Protein AF-A0A2N1MNX4-F1 (afdb_monomer)

Sequence (319 aa):
MADQMKFKISIQKLLHIADKSTSSYEFKLILRGSRDGFESDIFHEICDNQLCTVTIIKVKGNNQILGGYNPIKWKSGRGYGATKDSFIFSFKDGDD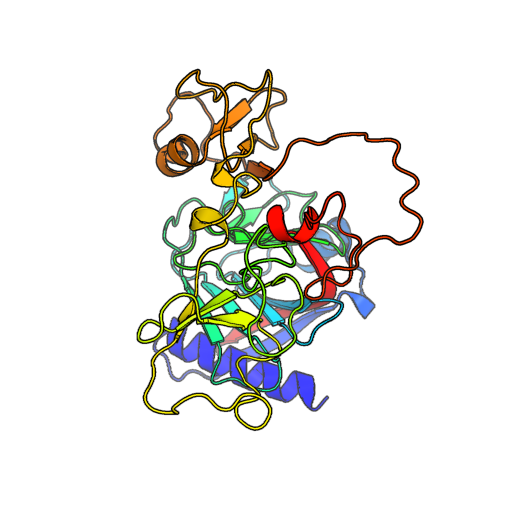INDHILSRVMNENCAIFNDRTYGPSFGGADLVLRGNSGHCIKDSYEKQIRCPSSESVLHYGATCDCCNYTIRGMRWECTTCEDYDLCHVCKPQSYIHHHPNDHVFELMSHSESSDCAPQFAEHDGIMCKCCNKTIHGMRWKCTFCNNYDLCQDCKSKSSNIHDHPNNHAFQPIAYPEFEFDISEPNPTICDYCESSCLLAICQKCANGEFCVEECEIFQVIKR

Structure (mmCIF, N/CA/C/O backbone):
data_AF-A0A2N1MNX4-F1
#
_entry.id   AF-A0A2N1MNX4-F1
#
loop_
_atom_site.group_PDB
_atom_site.id
_atom_site.type_symbol
_atom_site.label_atom_id
_atom_site.label_alt_id
_atom_site.label_comp_id
_atom_site.label_asym_id
_atom_site.label_entity_id
_atom_site.label_seq_id
_atom_site.pdbx_PDB_ins_code
_atom_site.Cartn_x
_atom_site.Cartn_y
_atom_site.Cartn_z
_atom_site.occupancy
_atom_site.B_iso_or_equiv
_atom_site.auth_seq_id
_atom_site.auth_comp_id
_atom_site.auth_asym_id
_atom_site.auth_atom_id
_atom_site.pdbx_PDB_model_num
ATOM 1 N N . MET A 1 1 ? -3.806 -21.977 13.002 1.00 35.94 1 MET A N 1
ATOM 2 C CA . MET A 1 1 ? -3.496 -21.711 14.432 1.00 35.94 1 MET A CA 1
ATOM 3 C C . MET A 1 1 ? -2.017 -21.400 14.657 1.00 35.94 1 MET A C 1
ATOM 5 O O . MET A 1 1 ? -1.751 -20.410 15.323 1.00 35.94 1 MET A O 1
ATOM 9 N N . ALA A 1 2 ? -1.071 -22.170 14.098 1.00 37.03 2 ALA A N 1
ATOM 10 C CA . ALA A 1 2 ? 0.366 -21.873 14.210 1.00 37.03 2 ALA A CA 1
ATOM 11 C C . ALA A 1 2 ? 0.761 -20.526 13.564 1.00 37.03 2 ALA A C 1
ATOM 13 O O . ALA A 1 2 ? 1.450 -19.732 14.200 1.00 37.03 2 ALA A O 1
ATOM 14 N N . ASP A 1 3 ? 0.227 -20.215 12.378 1.00 54.00 3 ASP A N 1
ATOM 15 C CA . ASP A 1 3 ? 0.548 -18.966 11.661 1.00 54.00 3 ASP A CA 1
ATOM 16 C C . ASP A 1 3 ? 0.044 -17.725 12.412 1.00 54.00 3 ASP A C 1
ATOM 18 O O . ASP A 1 3 ? 0.795 -16.789 12.663 1.00 54.00 3 ASP A O 1
ATOM 22 N N . GLN A 1 4 ? -1.194 -17.759 12.921 1.00 53.53 4 GLN A N 1
ATOM 23 C CA . GLN A 1 4 ? -1.744 -16.669 13.741 1.00 53.53 4 GLN A CA 1
ATOM 24 C C . GLN A 1 4 ? -0.962 -16.427 15.043 1.00 53.53 4 GLN A C 1
ATOM 26 O O . GLN A 1 4 ? -0.910 -15.298 15.531 1.00 53.53 4 GLN A O 1
ATOM 31 N N . MET A 1 5 ? -0.371 -17.472 15.629 1.00 54.03 5 MET A N 1
ATOM 32 C CA . MET A 1 5 ? 0.429 -17.350 16.849 1.00 54.03 5 MET A CA 1
ATOM 33 C C . MET A 1 5 ? 1.784 -16.689 16.564 1.00 54.03 5 MET A C 1
ATOM 35 O O . MET A 1 5 ? 2.201 -15.822 17.332 1.00 54.03 5 MET A O 1
ATOM 39 N N . LYS A 1 6 ? 2.424 -17.022 15.432 1.00 61.03 6 LYS A N 1
ATOM 40 C CA . LYS A 1 6 ? 3.635 -16.339 14.950 1.00 61.03 6 LYS A CA 1
ATOM 41 C C . LYS A 1 6 ? 3.367 -14.857 14.669 1.00 61.03 6 LYS A C 1
ATOM 43 O O . LYS A 1 6 ? 4.114 -14.014 15.158 1.00 61.03 6 LYS A O 1
ATOM 48 N N . PHE A 1 7 ? 2.257 -14.523 14.002 1.00 65.00 7 PHE A N 1
ATOM 49 C CA . PHE A 1 7 ? 1.903 -13.125 13.718 1.00 65.00 7 PHE A CA 1
ATOM 50 C C . PHE A 1 7 ? 1.703 -12.286 14.970 1.00 65.00 7 PHE A C 1
ATOM 52 O O . PHE A 1 7 ? 2.234 -11.182 15.054 1.00 65.00 7 PHE A O 1
ATOM 59 N N . LYS A 1 8 ? 1.002 -12.811 15.979 1.00 66.31 8 LYS A N 1
ATOM 60 C CA . LYS A 1 8 ? 0.829 -12.094 17.250 1.00 66.31 8 LYS A CA 1
ATOM 61 C C . LYS A 1 8 ? 2.170 -11.785 17.919 1.00 66.31 8 LYS A C 1
ATOM 63 O O . LYS A 1 8 ? 2.336 -10.684 18.430 1.00 66.31 8 LYS A O 1
ATOM 68 N N . ILE A 1 9 ? 3.139 -12.702 17.859 1.00 65.31 9 ILE A N 1
ATOM 69 C CA . ILE A 1 9 ? 4.497 -12.472 18.378 1.00 65.31 9 ILE A CA 1
ATOM 70 C C . ILE A 1 9 ? 5.211 -11.372 17.576 1.00 65.31 9 ILE A C 1
ATOM 72 O O . ILE A 1 9 ? 5.826 -10.488 18.174 1.00 65.31 9 ILE A O 1
ATOM 76 N N . SER A 1 10 ? 5.112 -11.385 16.245 1.00 67.75 10 SER A N 1
ATOM 77 C CA . SER A 1 10 ? 5.717 -10.367 15.372 1.00 67.75 10 SER A CA 1
ATOM 78 C C . SER A 1 10 ? 5.128 -8.977 15.607 1.00 67.75 10 SER A C 1
ATOM 80 O O . SER A 1 10 ? 5.869 -8.019 15.818 1.00 67.75 10 SER A O 1
ATOM 82 N N . ILE A 1 11 ? 3.799 -8.863 15.659 1.00 68.56 11 ILE A N 1
ATOM 83 C CA . ILE A 1 11 ? 3.114 -7.598 15.948 1.00 68.56 11 ILE A CA 1
ATOM 84 C C . ILE A 1 11 ? 3.432 -7.122 17.362 1.00 68.56 11 ILE A C 1
ATOM 86 O O . ILE A 1 11 ? 3.651 -5.934 17.574 1.00 68.56 11 ILE A O 1
ATOM 90 N N . GLN A 1 12 ? 3.523 -8.031 18.334 1.00 73.06 12 GLN A N 1
ATOM 91 C CA . GLN A 1 12 ? 3.920 -7.668 19.686 1.00 73.06 12 GLN A CA 1
ATOM 92 C C . GLN A 1 12 ? 5.334 -7.082 19.710 1.00 73.06 12 GLN A C 1
ATOM 94 O O . GLN A 1 12 ? 5.525 -6.039 20.330 1.00 73.06 12 GLN A O 1
ATOM 99 N N . LYS A 1 13 ? 6.298 -7.664 18.982 1.00 71.25 13 LYS A N 1
ATOM 100 C CA . LYS A 1 13 ? 7.635 -7.069 18.813 1.00 71.25 13 LYS A CA 1
ATOM 101 C C . LYS A 1 13 ? 7.570 -5.687 18.154 1.00 71.25 13 LYS A C 1
ATOM 103 O O . LYS A 1 13 ? 8.225 -4.772 18.644 1.00 71.25 13 LYS A O 1
ATOM 108 N N . LEU A 1 14 ? 6.761 -5.507 17.106 1.00 69.62 14 LEU A N 1
ATOM 109 C CA . LEU A 1 14 ? 6.584 -4.199 16.462 1.00 69.62 14 LEU A CA 1
ATOM 110 C C . LEU A 1 14 ? 5.987 -3.162 17.417 1.00 69.62 14 LEU A C 1
ATOM 112 O O . LEU A 1 14 ? 6.486 -2.045 17.466 1.00 69.62 14 LEU A O 1
ATOM 116 N N . LEU A 1 15 ? 4.991 -3.530 18.227 1.00 73.00 15 LEU A N 1
ATOM 117 C CA . LEU A 1 15 ? 4.423 -2.651 19.253 1.00 73.00 15 LEU A CA 1
ATOM 118 C C . LEU A 1 15 ? 5.445 -2.309 20.343 1.00 73.00 15 LEU A C 1
ATOM 120 O O . LEU A 1 15 ? 5.505 -1.165 20.768 1.00 73.00 15 LEU A O 1
ATOM 124 N N . HIS A 1 16 ? 6.308 -3.245 20.749 1.00 72.25 16 HIS A N 1
ATOM 125 C CA . HIS A 1 16 ? 7.400 -2.950 21.688 1.00 72.25 16 HIS A CA 1
ATOM 126 C C . HIS A 1 16 ? 8.408 -1.957 21.093 1.00 72.25 16 HIS A C 1
ATOM 128 O O . HIS A 1 16 ? 8.820 -1.008 21.763 1.00 72.25 16 HIS A O 1
ATOM 134 N N . ILE A 1 17 ? 8.786 -2.152 19.824 1.00 65.75 17 ILE A N 1
ATOM 135 C CA . ILE A 1 17 ? 9.664 -1.239 19.077 1.00 65.75 17 ILE A CA 1
ATOM 136 C C . ILE A 1 17 ? 8.984 0.127 18.881 1.00 65.75 17 ILE A C 1
ATOM 138 O O . ILE A 1 17 ? 9.644 1.168 18.918 1.00 65.75 17 ILE A O 1
ATOM 142 N N . ALA A 1 18 ? 7.667 0.148 18.671 1.00 65.50 18 ALA A N 1
ATOM 143 C CA . ALA A 1 18 ? 6.877 1.360 18.501 1.00 65.50 18 ALA A CA 1
ATOM 144 C C . ALA A 1 18 ? 6.744 2.161 19.797 1.00 65.50 18 ALA A C 1
ATOM 146 O O . ALA A 1 18 ? 7.123 3.331 19.813 1.00 65.50 18 ALA A O 1
ATOM 147 N N . ASP A 1 19 ? 6.296 1.514 20.870 1.00 66.50 19 ASP A N 1
ATOM 148 C CA . ASP A 1 19 ? 5.944 2.144 22.144 1.00 66.50 19 ASP A CA 1
ATOM 149 C C . ASP A 1 19 ? 7.139 2.293 23.098 1.00 66.50 19 ASP A C 1
ATOM 151 O O . ASP A 1 19 ? 6.997 2.870 24.177 1.00 66.50 19 ASP A O 1
ATOM 155 N N . LYS A 1 20 ? 8.316 1.750 22.743 1.00 60.91 20 LYS A N 1
ATOM 156 C CA . LYS A 1 20 ? 9.498 1.654 23.627 1.00 60.91 20 LYS A CA 1
ATOM 157 C C . LYS A 1 20 ? 9.143 1.065 25.005 1.00 60.91 20 LYS A C 1
ATOM 159 O O . LYS A 1 20 ? 9.691 1.471 26.028 1.00 60.91 20 LYS A O 1
ATOM 164 N N . SER A 1 21 ? 8.191 0.132 25.034 1.00 63.12 21 SER A N 1
ATOM 165 C CA . SER A 1 21 ? 7.606 -0.449 26.246 1.00 63.12 21 SER A CA 1
ATOM 166 C C . SER A 1 21 ? 7.786 -1.966 26.263 1.00 63.12 21 SER A C 1
ATOM 168 O O . SER A 1 21 ? 7.914 -2.585 25.213 1.00 63.12 21 SER A O 1
ATOM 170 N N . THR A 1 22 ? 7.786 -2.561 27.457 1.00 59.94 22 THR A N 1
ATOM 171 C CA . THR A 1 22 ? 7.820 -4.016 27.690 1.00 59.94 22 THR A CA 1
ATOM 172 C C . THR A 1 22 ? 6.446 -4.599 28.040 1.00 59.94 22 THR A C 1
ATOM 174 O O . THR A 1 22 ? 6.351 -5.742 28.491 1.00 59.94 22 THR A O 1
ATOM 177 N N . SER A 1 23 ? 5.371 -3.814 27.895 1.00 68.56 23 SER A N 1
ATOM 178 C CA . SER A 1 23 ? 4.015 -4.249 28.236 1.00 68.56 23 SER A CA 1
ATOM 179 C C . SER A 1 23 ? 3.546 -5.404 27.354 1.00 68.56 23 SER A C 1
ATOM 181 O O . SER A 1 23 ? 3.734 -5.411 26.139 1.00 68.56 23 SER A O 1
ATOM 183 N N . SER A 1 24 ? 2.870 -6.381 27.960 1.00 76.94 24 SER A N 1
ATOM 184 C CA . SER A 1 24 ? 2.209 -7.437 27.200 1.00 76.94 24 SER A CA 1
ATOM 185 C C . SER A 1 24 ? 0.916 -6.918 26.574 1.00 76.94 24 SER A C 1
ATOM 187 O O . SER A 1 24 ? 0.135 -6.235 27.237 1.00 76.94 24 SER A O 1
ATOM 189 N N . TYR A 1 25 ? 0.671 -7.279 25.319 1.00 82.00 25 TYR A N 1
ATOM 190 C CA . TYR A 1 25 ? -0.543 -6.901 24.602 1.00 82.00 25 TYR A CA 1
ATOM 191 C C . TYR A 1 25 ? -1.428 -8.124 24.382 1.00 82.00 25 TYR A C 1
ATOM 193 O O . TYR A 1 25 ? -0.950 -9.220 24.086 1.00 82.00 25 TYR A O 1
ATOM 201 N N . GLU A 1 26 ? -2.732 -7.926 24.513 1.00 87.25 26 GLU A N 1
ATOM 202 C CA . GLU A 1 26 ? -3.750 -8.882 24.112 1.00 87.25 26 GLU A CA 1
ATOM 203 C C . GLU A 1 26 ? -4.376 -8.451 22.786 1.00 87.25 26 GLU A C 1
ATOM 205 O O . GLU A 1 26 ? -4.759 -7.297 22.607 1.00 87.25 26 GLU A O 1
ATOM 210 N N . PHE A 1 27 ? -4.490 -9.402 21.860 1.00 88.56 27 PHE A N 1
ATOM 211 C CA . PHE A 1 27 ? -5.058 -9.184 20.533 1.00 88.56 27 PHE A CA 1
ATOM 212 C C . PHE A 1 27 ? -6.408 -9.880 20.422 1.00 88.56 27 PHE A C 1
ATOM 214 O O . PHE A 1 27 ? -6.472 -11.114 20.307 1.00 88.56 27 PHE A O 1
ATOM 221 N N . LYS A 1 28 ? -7.475 -9.081 20.407 1.00 93.25 28 LYS A N 1
ATOM 222 C CA . LYS A 1 28 ? -8.849 -9.536 20.203 1.00 93.25 28 LYS A CA 1
ATOM 223 C C . LYS A 1 28 ? -9.222 -9.372 18.732 1.00 93.25 28 LYS A C 1
ATOM 225 O O . LYS A 1 28 ? -9.325 -8.250 18.252 1.00 93.25 28 LYS A O 1
ATOM 230 N N . LEU A 1 29 ? -9.419 -10.482 18.021 1.00 94.12 29 LEU A N 1
ATOM 231 C CA . LEU A 1 29 ? -9.894 -10.459 16.633 1.00 94.12 29 LEU A CA 1
ATOM 232 C C . LEU A 1 29 ? -11.298 -9.846 16.594 1.00 94.12 29 LEU A C 1
ATOM 234 O O . LEU A 1 29 ? -12.193 -10.356 17.272 1.00 94.12 29 LEU A O 1
ATOM 238 N N . ILE A 1 30 ? -11.481 -8.786 15.810 1.00 97.25 30 ILE A N 1
ATOM 239 C CA . ILE A 1 30 ? -12.784 -8.136 15.623 1.00 97.25 30 ILE A CA 1
ATOM 240 C C . ILE A 1 30 ? -13.329 -8.357 14.213 1.00 97.25 30 ILE A C 1
ATOM 242 O O . ILE A 1 30 ? -14.506 -8.670 14.092 1.00 97.25 30 ILE A O 1
ATOM 246 N N . LEU A 1 31 ? -12.476 -8.329 13.185 1.00 97.06 31 LEU A N 1
ATOM 247 C CA . LEU A 1 31 ? -12.859 -8.564 11.791 1.00 97.06 31 LEU A CA 1
ATOM 248 C C . LEU A 1 31 ? -11.924 -9.588 11.147 1.00 97.06 31 LEU A C 1
ATOM 250 O O . LEU A 1 31 ? -10.711 -9.527 11.353 1.00 97.06 31 LEU A O 1
ATOM 254 N N . ARG A 1 32 ? -12.488 -10.500 10.354 1.00 96.88 32 ARG A N 1
ATOM 255 C CA . ARG A 1 32 ? -11.766 -11.377 9.427 1.00 96.88 32 ARG A CA 1
ATOM 256 C C . ARG A 1 32 ? -12.490 -11.400 8.084 1.00 96.88 32 ARG A C 1
ATOM 258 O O . ARG A 1 32 ? -13.635 -11.834 8.034 1.00 96.88 32 ARG A O 1
ATOM 265 N N . GLY A 1 33 ? -11.803 -11.040 7.005 1.00 95.44 33 GLY A N 1
ATOM 266 C CA . GLY A 1 33 ? -12.366 -10.949 5.658 1.00 95.44 33 GLY A CA 1
ATOM 267 C C . GLY A 1 33 ? -13.038 -12.240 5.188 1.00 95.44 33 GLY A C 1
ATOM 268 O O . GLY A 1 33 ? -14.185 -12.210 4.754 1.00 95.44 33 GLY A O 1
ATOM 269 N N . SER A 1 34 ? -12.391 -13.396 5.365 1.00 94.75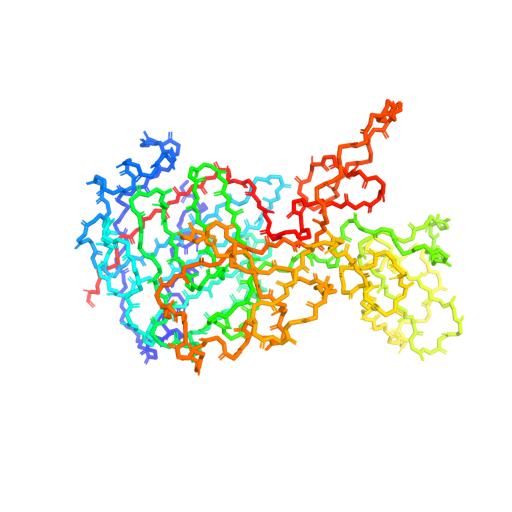 34 SER A N 1
ATOM 270 C CA . SER A 1 34 ? -12.986 -14.696 5.002 1.00 94.75 34 SER A CA 1
ATOM 271 C C . SER A 1 34 ? -14.220 -15.104 5.823 1.00 94.75 34 SER A C 1
ATOM 273 O O . SER A 1 34 ? -14.977 -15.973 5.390 1.00 94.75 34 SER A O 1
ATOM 275 N N . ARG A 1 35 ? -14.427 -14.508 7.008 1.00 97.00 35 ARG A N 1
ATOM 276 C CA . ARG A 1 35 ? -15.563 -14.790 7.903 1.00 97.00 35 ARG A CA 1
ATOM 277 C C . ARG A 1 35 ? -16.691 -13.775 7.736 1.00 97.00 35 ARG A C 1
ATOM 279 O O . ARG A 1 35 ? -17.849 -14.172 7.688 1.00 97.00 35 ARG A O 1
ATOM 286 N N . ASP A 1 36 ? -16.341 -12.495 7.705 1.00 97.44 36 ASP A N 1
ATOM 287 C CA . ASP A 1 36 ? -17.280 -11.376 7.811 1.00 97.44 36 ASP A CA 1
ATOM 288 C C . ASP A 1 36 ? -17.551 -10.711 6.453 1.00 97.44 36 ASP A C 1
ATOM 290 O O . ASP A 1 36 ? -18.603 -10.111 6.266 1.00 97.44 36 ASP A O 1
ATOM 294 N N . GLY A 1 37 ? -16.631 -10.841 5.493 1.00 95.94 37 GLY A N 1
ATOM 295 C CA . GLY A 1 37 ? -16.651 -10.132 4.215 1.00 95.94 37 GLY A CA 1
ATOM 296 C C . GLY A 1 37 ? -15.578 -9.042 4.125 1.00 95.94 37 GLY A C 1
ATOM 297 O O . GLY A 1 37 ? -14.976 -8.643 5.121 1.00 95.94 37 GLY A O 1
ATOM 298 N N . PHE A 1 38 ? -15.322 -8.574 2.901 1.00 94.44 38 PHE A N 1
ATOM 299 C CA . PHE A 1 38 ? -14.282 -7.578 2.604 1.00 94.44 38 PHE A CA 1
ATOM 300 C C . PHE A 1 38 ? -14.834 -6.172 2.328 1.00 94.44 38 PHE A C 1
ATOM 302 O O . PHE A 1 38 ? -14.058 -5.225 2.212 1.00 94.44 38 PHE A O 1
ATOM 309 N N . GLU A 1 39 ? -16.152 -6.031 2.193 1.00 95.75 39 GLU A N 1
ATOM 310 C CA . GLU A 1 39 ? -16.790 -4.774 1.803 1.00 95.75 39 GLU A CA 1
ATOM 311 C C . GLU A 1 39 ? -16.661 -3.690 2.887 1.00 95.75 39 GLU A C 1
ATOM 313 O O . GLU A 1 39 ? -16.558 -3.966 4.086 1.00 95.75 39 GLU A O 1
ATOM 318 N N . SER A 1 40 ? -16.626 -2.425 2.457 1.00 95.31 40 SER A N 1
ATOM 319 C CA . SER A 1 40 ? -16.391 -1.292 3.362 1.00 95.31 40 SER A CA 1
ATOM 320 C C . SER A 1 40 ? -17.530 -1.079 4.359 1.00 95.31 40 SER A C 1
ATOM 322 O O . SER A 1 40 ? -17.292 -0.615 5.470 1.00 95.31 40 SER A O 1
ATOM 324 N N . ASP A 1 41 ? -18.763 -1.422 3.990 1.00 96.56 41 ASP A N 1
ATOM 325 C CA . ASP A 1 41 ? -19.920 -1.364 4.886 1.00 96.56 41 ASP A CA 1
ATOM 326 C C . ASP A 1 41 ? -19.768 -2.323 6.077 1.00 96.56 41 ASP A C 1
ATOM 328 O O . ASP A 1 41 ? -19.976 -1.900 7.213 1.00 96.56 41 ASP A O 1
ATOM 332 N N . ILE A 1 42 ? -19.289 -3.549 5.844 1.00 97.25 42 ILE A N 1
ATOM 333 C CA . ILE A 1 42 ? -18.950 -4.516 6.900 1.00 97.25 42 ILE A CA 1
ATOM 334 C C . ILE A 1 42 ? -17.831 -3.983 7.798 1.00 97.25 42 ILE A C 1
ATOM 336 O O . ILE A 1 42 ? -17.917 -4.059 9.027 1.00 97.25 42 ILE A O 1
ATOM 340 N N . PHE A 1 43 ? -16.777 -3.411 7.203 1.00 97.81 43 PHE A N 1
ATOM 341 C CA . PHE A 1 43 ? -15.700 -2.792 7.975 1.00 97.81 43 PHE A CA 1
ATOM 342 C C . PHE A 1 43 ? -16.235 -1.700 8.905 1.00 97.81 43 PHE A C 1
ATOM 344 O O . PHE A 1 43 ? -15.908 -1.699 10.091 1.00 97.81 43 PHE A O 1
ATOM 351 N N . HIS A 1 44 ? -17.081 -0.800 8.406 1.00 97.75 44 HIS A N 1
ATOM 352 C CA . HIS A 1 44 ? -17.633 0.280 9.220 1.00 97.75 44 HIS A CA 1
ATOM 353 C C . HIS A 1 44 ? -18.646 -0.205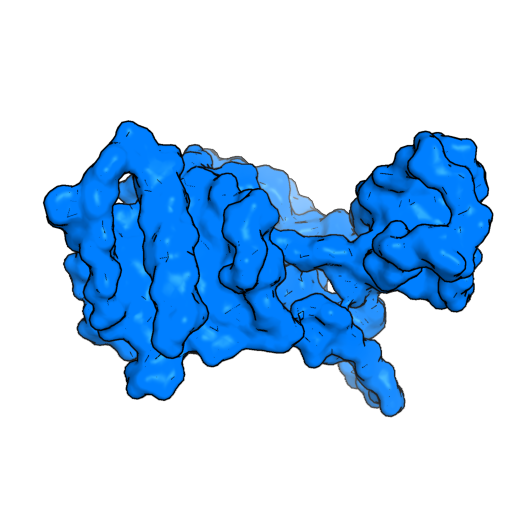 10.259 1.00 97.75 44 HIS A C 1
ATOM 355 O O . HIS A 1 44 ? -18.692 0.360 11.349 1.00 97.75 44 HIS A O 1
ATOM 361 N N . GLU A 1 45 ? -19.405 -1.267 9.987 1.00 97.94 45 GLU A N 1
ATOM 362 C CA . GLU A 1 45 ? -20.291 -1.885 10.979 1.00 97.94 45 GLU A CA 1
ATOM 363 C C . GLU A 1 45 ? -19.504 -2.423 12.187 1.00 97.94 45 GLU A C 1
ATOM 365 O O . GLU A 1 45 ? -19.912 -2.241 13.336 1.00 97.94 45 GLU A O 1
ATOM 370 N N . ILE A 1 46 ? -18.350 -3.051 11.940 1.00 97.69 46 ILE A N 1
ATOM 371 C CA . ILE A 1 46 ? -17.567 -3.744 12.972 1.00 97.69 46 ILE A CA 1
ATOM 372 C C . ILE A 1 46 ? -16.524 -2.827 13.635 1.00 97.69 46 ILE A C 1
ATOM 374 O O . ILE A 1 46 ? -16.305 -2.895 14.851 1.00 97.69 46 ILE A O 1
ATOM 378 N N . CYS A 1 47 ? -15.822 -2.009 12.851 1.00 97.50 47 CYS A N 1
ATOM 379 C CA . CYS A 1 47 ? -14.601 -1.323 13.274 1.00 97.50 47 CYS A CA 1
ATOM 380 C C . CYS A 1 47 ? -14.782 0.158 13.618 1.00 97.50 47 CYS A C 1
ATOM 382 O O . CYS A 1 47 ? -13.904 0.711 14.291 1.00 97.50 47 CYS A O 1
ATOM 384 N N . ASP A 1 48 ? -15.884 0.812 13.234 1.00 97.44 48 ASP A N 1
ATOM 385 C CA . ASP A 1 48 ? -16.101 2.207 13.628 1.00 97.44 48 ASP A CA 1
ATOM 386 C C . ASP A 1 48 ? -16.107 2.353 15.154 1.00 97.44 48 ASP A C 1
ATOM 388 O O . ASP A 1 48 ? -16.625 1.525 15.905 1.00 97.44 48 ASP A O 1
ATOM 392 N N . ASN A 1 49 ? -15.508 3.447 15.629 1.00 96.69 49 ASN A N 1
ATOM 393 C CA . ASN A 1 49 ? -15.294 3.742 17.049 1.00 96.69 49 ASN A CA 1
ATOM 394 C C . ASN A 1 49 ? -14.339 2.791 17.799 1.00 96.69 49 ASN A C 1
ATOM 396 O O . ASN A 1 49 ? -14.061 3.051 18.972 1.00 96.69 49 ASN A O 1
ATOM 400 N N . GLN A 1 50 ? -13.774 1.764 17.155 1.00 96.56 50 GLN A N 1
ATOM 401 C CA . GLN A 1 50 ? -12.739 0.929 17.769 1.00 96.56 50 GLN A CA 1
ATOM 402 C C . GLN A 1 50 ? -11.403 1.678 17.813 1.00 96.56 50 GLN A C 1
ATOM 404 O O . GLN A 1 50 ? -10.932 2.183 16.797 1.00 96.56 50 GLN A O 1
ATOM 409 N N . LEU A 1 51 ? -10.800 1.747 19.002 1.00 94.31 51 LEU A N 1
ATOM 410 C CA . LEU A 1 51 ? -9.470 2.317 19.247 1.00 94.31 51 LEU A CA 1
ATOM 411 C C . LEU A 1 51 ? -8.396 1.226 19.223 1.00 94.31 51 LEU A C 1
ATOM 413 O O . LEU A 1 51 ? -8.704 0.056 19.464 1.00 94.31 51 LEU A O 1
ATOM 417 N N . CYS A 1 52 ? -7.143 1.640 19.011 1.00 94.12 52 CYS A N 1
ATOM 418 C CA . CYS A 1 52 ? -5.953 0.791 19.098 1.00 94.12 52 CYS A CA 1
ATOM 419 C C . CYS A 1 52 ? -6.110 -0.503 18.293 1.00 94.12 52 CYS A C 1
ATOM 421 O O . CYS A 1 52 ? -6.164 -1.595 18.852 1.00 94.12 52 CYS A O 1
ATOM 423 N N . THR A 1 53 ? -6.223 -0.389 16.975 1.00 96.06 53 THR A N 1
ATOM 424 C CA . THR A 1 53 ? -6.413 -1.550 16.099 1.00 96.06 53 THR A CA 1
ATOM 425 C C . THR A 1 53 ? -5.157 -1.852 15.296 1.00 96.06 53 THR A C 1
ATOM 427 O O . THR A 1 53 ? -4.446 -0.943 14.878 1.00 96.06 53 THR A O 1
ATOM 430 N N . VAL A 1 54 ? -4.882 -3.132 15.061 1.00 95.44 54 VAL A N 1
ATOM 431 C CA . VAL A 1 54 ? -3.881 -3.592 14.095 1.00 95.44 54 VAL A CA 1
ATOM 432 C C . VAL A 1 54 ? -4.609 -4.267 12.949 1.00 95.44 54 VAL A C 1
ATOM 434 O O . VAL A 1 54 ? -5.384 -5.194 13.174 1.00 95.44 54 VAL A O 1
ATOM 437 N N . THR A 1 55 ? -4.332 -3.808 11.735 1.00 96.19 55 THR A N 1
ATOM 438 C CA . THR A 1 55 ? -4.756 -4.448 10.489 1.00 96.19 55 THR A CA 1
ATOM 439 C C . THR A 1 55 ? -3.624 -5.331 9.979 1.00 96.19 55 THR A C 1
ATOM 441 O O . THR A 1 55 ? -2.479 -4.880 9.921 1.00 96.19 55 THR A O 1
ATOM 444 N N . ILE A 1 56 ? -3.943 -6.568 9.610 1.00 93.94 56 ILE A N 1
ATOM 445 C CA . ILE A 1 56 ? -3.039 -7.544 8.999 1.00 93.94 56 ILE A CA 1
ATOM 446 C C . ILE A 1 56 ? -3.648 -7.971 7.669 1.00 93.94 56 ILE A C 1
ATOM 448 O O . ILE A 1 56 ? -4.809 -8.366 7.615 1.00 93.94 56 ILE A O 1
ATOM 452 N N . ILE A 1 57 ? -2.860 -7.899 6.606 1.00 93.81 57 ILE A N 1
ATOM 453 C CA . ILE A 1 57 ? -3.298 -8.130 5.235 1.00 93.81 57 ILE A CA 1
ATOM 454 C C . ILE A 1 57 ? -2.373 -9.168 4.625 1.00 93.81 57 ILE A C 1
ATOM 456 O O . ILE A 1 57 ? -1.173 -8.928 4.492 1.00 93.81 57 ILE A O 1
ATOM 460 N N . LYS A 1 58 ? -2.937 -10.305 4.228 1.00 89.62 58 LYS A N 1
ATOM 461 C CA . LYS A 1 58 ? -2.240 -11.285 3.403 1.00 89.62 58 LYS A CA 1
ATOM 462 C C . LYS A 1 58 ? -2.468 -10.928 1.941 1.00 89.62 58 LYS A C 1
ATOM 464 O O . LYS A 1 58 ? -3.613 -10.860 1.486 1.00 89.62 58 LYS A O 1
ATOM 469 N N . VAL A 1 59 ? -1.386 -10.668 1.218 1.00 86.62 59 VAL A N 1
ATOM 470 C CA . VAL A 1 59 ? -1.454 -10.369 -0.213 1.00 86.62 59 VAL A CA 1
ATOM 471 C C . VAL A 1 59 ? -1.710 -11.663 -0.983 1.00 86.62 59 VAL A C 1
ATOM 473 O O . VAL A 1 59 ? -1.120 -12.695 -0.694 1.00 86.62 59 VAL A O 1
ATOM 476 N N . LYS A 1 60 ? -2.596 -11.615 -1.976 1.00 82.81 60 LYS A N 1
ATOM 477 C CA . LYS A 1 60 ? -2.884 -12.761 -2.842 1.00 82.81 60 LYS A CA 1
ATOM 478 C C . LYS A 1 60 ? -1.748 -12.999 -3.837 1.00 82.81 60 LYS A C 1
ATOM 480 O O . LYS A 1 60 ? -1.285 -12.053 -4.469 1.00 82.81 60 LYS A O 1
ATOM 485 N N . GLY A 1 61 ? -1.367 -14.265 -4.011 1.00 73.38 61 GLY A N 1
ATOM 486 C CA . GLY A 1 61 ? -0.351 -14.695 -4.984 1.00 73.38 61 GLY A CA 1
ATOM 487 C C . GLY A 1 61 ? 1.086 -14.656 -4.456 1.00 73.38 61 GLY A C 1
ATOM 488 O O . GLY A 1 61 ? 2.016 -14.990 -5.175 1.00 73.38 61 GLY A O 1
ATOM 489 N N . ASN A 1 62 ? 1.306 -14.260 -3.199 1.00 74.38 62 ASN A N 1
ATOM 490 C CA . ASN A 1 62 ? 2.612 -14.379 -2.551 1.00 74.38 62 ASN A CA 1
ATOM 491 C C . ASN A 1 62 ? 2.470 -14.470 -1.021 1.00 74.38 62 ASN A C 1
ATOM 493 O O . ASN A 1 62 ? 1.379 -14.354 -0.472 1.00 74.38 62 ASN A O 1
ATOM 497 N N . ASN A 1 63 ? 3.584 -14.689 -0.321 1.00 76.75 63 ASN A N 1
ATOM 498 C CA . ASN A 1 63 ? 3.609 -14.769 1.144 1.00 76.75 63 ASN A CA 1
ATOM 499 C C . ASN A 1 63 ? 3.789 -13.399 1.822 1.00 76.75 63 ASN A C 1
ATOM 501 O O . ASN A 1 63 ? 4.054 -13.348 3.026 1.00 76.75 63 ASN A O 1
ATOM 505 N N . GLN A 1 64 ? 3.671 -12.291 1.078 1.00 83.50 64 GLN A N 1
ATOM 506 C CA . GLN A 1 64 ? 3.872 -10.964 1.643 1.00 83.50 64 GLN A CA 1
ATOM 507 C C . GLN A 1 64 ? 2.714 -10.599 2.565 1.00 83.50 64 GLN A C 1
ATOM 509 O O . GLN A 1 64 ? 1.533 -10.792 2.252 1.00 83.50 64 GLN A O 1
ATOM 514 N N . ILE A 1 65 ? 3.067 -9.992 3.693 1.00 89.00 65 ILE A N 1
ATOM 515 C CA . ILE A 1 65 ? 2.102 -9.472 4.648 1.00 89.00 65 ILE A CA 1
ATOM 516 C C . ILE A 1 65 ? 2.310 -7.988 4.818 1.00 89.00 65 ILE A C 1
ATOM 518 O O . ILE A 1 65 ? 3.418 -7.532 5.084 1.00 89.00 65 ILE A O 1
ATOM 522 N N . LEU A 1 66 ? 1.217 -7.251 4.692 1.00 92.75 66 LEU A N 1
ATOM 523 C CA . LEU A 1 66 ? 1.155 -5.817 4.914 1.00 92.75 66 LEU A CA 1
ATOM 524 C C . LEU A 1 66 ? 0.290 -5.548 6.136 1.00 92.75 66 LEU A C 1
ATOM 526 O O . LEU A 1 66 ? -0.541 -6.368 6.533 1.00 92.75 66 LEU A O 1
ATOM 530 N N . GLY A 1 67 ? 0.443 -4.379 6.728 1.00 94.88 67 GLY A N 1
ATOM 531 C CA . GLY A 1 67 ? -0.453 -3.987 7.795 1.00 94.88 67 GLY A CA 1
ATOM 532 C C . GLY A 1 67 ? -0.134 -2.633 8.375 1.00 94.88 67 GLY A C 1
ATOM 533 O O . GLY A 1 67 ? 0.798 -1.948 7.956 1.00 94.88 67 GLY A O 1
ATOM 534 N N . GLY A 1 68 ? -0.933 -2.259 9.363 1.00 95.75 68 GLY A N 1
ATOM 535 C CA . GLY A 1 68 ? -0.776 -0.993 10.050 1.00 95.75 68 GLY A CA 1
ATOM 536 C C . GLY A 1 68 ? -1.466 -0.973 11.399 1.00 95.75 68 GLY A C 1
ATOM 537 O O . GLY A 1 68 ? -2.456 -1.670 11.628 1.00 95.75 68 GLY A O 1
ATOM 538 N N . TYR A 1 69 ? -0.913 -0.172 12.299 1.00 95.75 69 TYR A N 1
ATOM 539 C CA . TYR A 1 69 ? -1.470 0.108 13.610 1.00 95.75 69 TYR A CA 1
ATOM 540 C C . TYR A 1 69 ? -2.146 1.473 13.611 1.00 95.75 69 TYR A C 1
ATOM 542 O O . TYR A 1 69 ? -1.508 2.486 13.328 1.00 95.75 69 TYR A O 1
ATOM 550 N N . ASN A 1 70 ? -3.430 1.510 13.952 1.00 96.62 70 ASN A N 1
ATOM 551 C CA . ASN A 1 70 ? -4.190 2.734 14.142 1.00 96.62 70 ASN A CA 1
ATOM 552 C C . ASN A 1 70 ? -4.477 2.941 15.646 1.00 96.62 70 ASN A C 1
ATOM 554 O O . ASN A 1 70 ? -5.302 2.213 16.210 1.00 96.62 70 ASN A O 1
ATOM 558 N N . PRO A 1 71 ? -3.838 3.926 16.307 1.00 95.31 71 PRO A N 1
ATOM 559 C CA . PRO A 1 71 ? -4.071 4.221 17.722 1.00 95.31 71 PRO A CA 1
ATOM 560 C C . PRO A 1 71 ? -5.394 4.959 17.979 1.00 95.31 71 PRO A C 1
ATOM 562 O O . PRO A 1 71 ? -5.891 4.961 19.104 1.00 95.31 71 PRO A O 1
ATOM 565 N N . ILE A 1 72 ? -5.972 5.602 16.962 1.00 96.94 72 ILE A N 1
ATOM 566 C CA . ILE A 1 72 ? -7.205 6.387 17.077 1.00 96.94 72 ILE A CA 1
ATOM 567 C C . ILE A 1 72 ? -8.404 5.611 16.526 1.00 96.94 72 ILE A C 1
ATOM 569 O O . ILE A 1 72 ? -8.277 4.509 16.001 1.00 96.94 72 ILE A O 1
ATOM 573 N N . LYS A 1 73 ? -9.603 6.177 16.689 1.00 97.25 73 LYS A N 1
ATOM 574 C CA . LYS A 1 73 ? -10.838 5.520 16.259 1.00 97.25 73 LYS A CA 1
ATOM 575 C C . LYS A 1 73 ? -11.054 5.623 14.754 1.00 97.25 73 LYS A C 1
ATOM 577 O O . LYS A 1 73 ? -10.890 6.711 14.196 1.00 97.25 73 LYS A O 1
ATOM 582 N N . TRP A 1 74 ? -11.516 4.534 14.144 1.00 97.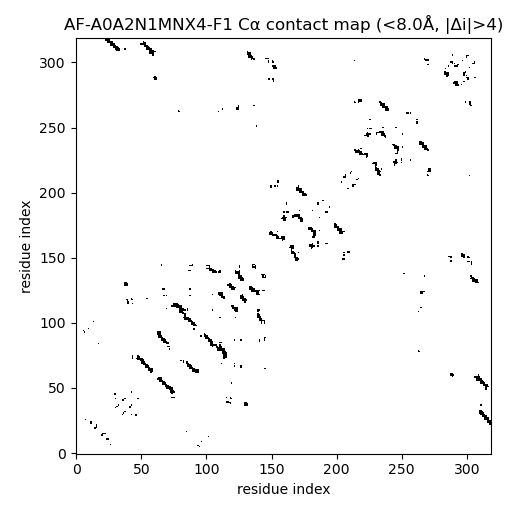50 74 TRP A N 1
ATOM 583 C CA . TRP A 1 74 ? -12.090 4.556 12.797 1.00 97.50 74 TRP A CA 1
ATOM 584 C C . TRP A 1 74 ? -13.419 5.312 12.774 1.00 97.50 74 TRP A C 1
ATOM 586 O O . TRP A 1 74 ? -14.142 5.371 13.780 1.00 97.50 74 TRP A O 1
ATOM 596 N N . LYS A 1 75 ? -13.707 5.938 11.634 1.00 96.06 75 LYS A N 1
ATOM 597 C CA . LYS A 1 75 ? -14.922 6.709 11.375 1.00 96.06 75 LYS A CA 1
ATOM 598 C C . LYS A 1 75 ? -15.378 6.459 9.937 1.00 96.06 75 LYS A C 1
ATOM 600 O O . LYS A 1 75 ? -14.563 6.415 9.027 1.00 96.06 75 LYS A O 1
ATOM 605 N N . SER A 1 76 ? -16.683 6.484 9.707 1.00 93.75 76 SER A N 1
ATOM 606 C CA . SER A 1 76 ? -17.254 6.562 8.351 1.00 93.75 76 SER A CA 1
ATOM 607 C C . SER A 1 76 ? -17.174 7.965 7.717 1.00 93.75 76 SER A C 1
ATOM 609 O O . SER A 1 76 ? -17.415 8.147 6.522 1.00 93.75 76 SER A O 1
ATOM 611 N N . GLY A 1 77 ? -16.892 8.993 8.526 1.00 90.56 77 GLY A N 1
ATOM 612 C CA . GLY A 1 77 ? -16.822 10.383 8.080 1.00 90.56 77 GLY A CA 1
ATOM 613 C C . GLY A 1 77 ? -15.574 10.652 7.242 1.00 90.56 77 GLY A C 1
ATOM 614 O O . GLY A 1 77 ? -14.462 10.464 7.725 1.00 90.56 77 GLY A O 1
ATOM 615 N N . ARG A 1 78 ? -15.785 11.146 6.019 1.00 88.44 78 ARG A N 1
ATOM 616 C CA . ARG A 1 78 ? -14.741 11.468 5.040 1.00 88.44 78 ARG A CA 1
ATOM 617 C C . ARG A 1 78 ? -13.737 12.500 5.580 1.00 88.44 78 ARG A C 1
ATOM 619 O O . ARG A 1 78 ? -14.104 13.658 5.783 1.00 88.44 78 ARG A O 1
ATOM 626 N N . GLY A 1 79 ? -12.481 12.102 5.786 1.00 89.38 79 GLY A N 1
ATOM 627 C CA . GLY A 1 79 ? -11.388 12.988 6.210 1.00 89.38 79 GLY A CA 1
ATOM 628 C C . GLY A 1 79 ? -10.260 12.281 6.966 1.00 89.38 79 GLY A C 1
ATOM 629 O O . GLY A 1 79 ? -10.340 11.091 7.268 1.00 89.38 79 GLY A O 1
ATOM 630 N N . TYR A 1 80 ? -9.202 13.024 7.301 1.00 92.75 80 TYR A N 1
ATOM 631 C CA . TYR A 1 80 ? -8.070 12.467 8.042 1.00 92.75 80 TYR A CA 1
ATOM 632 C C . TYR A 1 80 ? -8.236 12.549 9.563 1.00 92.75 80 TYR A C 1
ATOM 634 O O . TYR A 1 80 ? -8.804 13.494 10.115 1.00 92.75 80 TYR A O 1
ATOM 642 N N . GLY A 1 81 ? -7.704 11.541 10.247 1.00 94.19 81 GLY A N 1
ATOM 643 C CA . GLY A 1 81 ? -7.460 11.526 11.678 1.00 94.19 81 GLY A CA 1
ATOM 644 C C . GLY A 1 81 ? -5.978 11.742 11.963 1.00 94.19 81 GLY A C 1
ATOM 645 O O . GLY A 1 81 ? -5.135 11.009 11.445 1.00 94.19 81 GLY A O 1
ATOM 646 N N . ALA A 1 82 ? -5.679 12.741 12.797 1.00 95.44 82 ALA A N 1
ATOM 647 C CA . ALA A 1 82 ? -4.309 13.102 13.120 1.00 95.44 82 ALA A CA 1
ATOM 648 C C . ALA A 1 82 ? -3.719 12.217 14.227 1.00 95.44 82 ALA A C 1
ATOM 650 O O . ALA A 1 82 ? -4.336 12.044 15.282 1.00 95.44 82 ALA A O 1
ATOM 651 N N . THR A 1 83 ? -2.524 11.671 14.000 1.00 95.62 83 THR A N 1
ATOM 652 C CA . THR A 1 83 ? -1.741 10.945 15.011 1.00 95.62 83 THR A CA 1
ATOM 653 C C . THR A 1 83 ? -0.286 10.792 14.570 1.00 95.62 83 THR A C 1
ATOM 655 O O . THR A 1 83 ? -0.001 10.696 13.381 1.00 95.62 83 THR A O 1
ATOM 658 N N . LYS A 1 84 ? 0.633 10.724 15.534 1.00 95.06 84 LYS A N 1
ATOM 659 C CA . LYS A 1 84 ? 2.054 10.407 15.317 1.00 95.06 84 LYS A CA 1
ATOM 660 C C . LYS A 1 84 ? 2.414 8.960 15.662 1.00 95.06 84 LYS A C 1
ATOM 662 O O . LYS A 1 84 ? 3.496 8.494 15.325 1.00 95.06 84 LYS A O 1
ATOM 667 N N . ASP A 1 85 ? 1.515 8.266 16.361 1.00 93.25 85 ASP A N 1
ATOM 668 C CA . ASP A 1 85 ? 1.779 6.949 1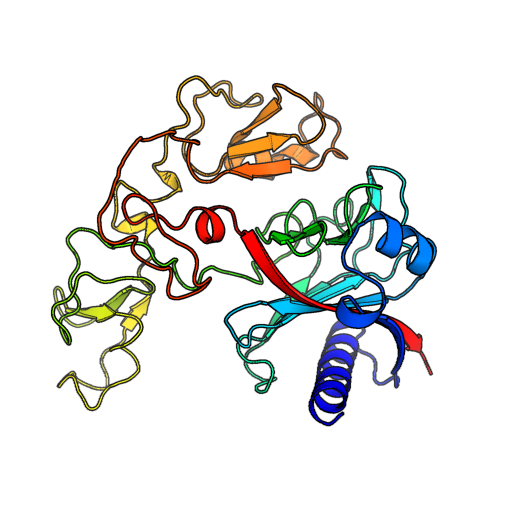6.952 1.00 93.25 85 ASP A CA 1
ATOM 669 C C . ASP A 1 85 ? 1.319 5.803 16.033 1.00 93.25 85 ASP A C 1
ATOM 671 O O . ASP A 1 85 ? 1.449 4.628 16.374 1.00 93.25 85 ASP A O 1
ATOM 675 N N . SER A 1 86 ? 0.779 6.132 14.855 1.00 96.00 86 SER A N 1
ATOM 676 C CA . SER A 1 86 ? 0.490 5.145 13.819 1.00 96.00 86 SER A CA 1
ATOM 677 C C . SER A 1 86 ? 1.769 4.715 13.098 1.00 96.00 86 SER A C 1
ATOM 679 O O . SER A 1 86 ? 2.743 5.462 12.974 1.00 96.00 86 SER A O 1
ATOM 681 N N . PHE A 1 87 ? 1.772 3.479 12.619 1.00 95.19 87 PHE A N 1
ATOM 682 C CA . PHE A 1 87 ? 2.829 2.937 11.778 1.00 95.19 87 PHE A CA 1
ATOM 683 C C . PHE A 1 87 ? 2.237 1.893 10.841 1.00 95.19 87 PHE A C 1
ATOM 685 O O . PHE A 1 87 ? 1.252 1.233 11.174 1.00 95.19 87 PHE A O 1
ATOM 692 N N . ILE A 1 88 ? 2.872 1.716 9.693 1.00 96.12 88 ILE A N 1
ATOM 693 C CA . ILE A 1 88 ? 2.582 0.650 8.740 1.00 96.12 88 ILE A CA 1
ATOM 694 C C . ILE A 1 88 ? 3.809 -0.247 8.595 1.00 96.12 88 ILE A C 1
ATOM 696 O O . ILE A 1 88 ? 4.936 0.162 8.890 1.00 96.12 88 ILE A O 1
ATOM 700 N N . PHE A 1 89 ? 3.599 -1.491 8.186 1.00 92.62 89 PHE A N 1
ATOM 701 C CA . PHE A 1 89 ? 4.669 -2.472 8.083 1.00 92.62 89 PHE A CA 1
ATOM 702 C C . PHE A 1 89 ? 4.478 -3.430 6.908 1.00 92.62 89 PHE A C 1
ATOM 704 O O . PHE A 1 89 ? 3.371 -3.608 6.400 1.00 92.62 89 PHE A O 1
ATOM 711 N N . SER A 1 90 ? 5.578 -4.066 6.512 1.00 89.44 90 SER A N 1
ATOM 712 C CA . SER A 1 90 ? 5.594 -5.182 5.570 1.00 89.44 90 SER A CA 1
ATOM 713 C C . SER A 1 90 ? 6.539 -6.275 6.052 1.00 89.44 90 SER A C 1
ATOM 715 O O . SER A 1 90 ? 7.633 -5.974 6.525 1.00 89.44 90 SER A O 1
ATOM 717 N N . PHE A 1 91 ? 6.143 -7.527 5.851 1.00 85.31 91 PHE A N 1
ATOM 718 C CA . PHE A 1 91 ? 6.995 -8.711 5.927 1.00 85.31 91 PHE A CA 1
ATOM 719 C C . PHE A 1 91 ? 7.062 -9.330 4.535 1.00 85.31 91 PHE A C 1
ATOM 721 O O . PHE A 1 91 ? 6.017 -9.585 3.932 1.00 85.31 91 PHE A O 1
ATOM 728 N N . LYS A 1 92 ? 8.274 -9.527 4.004 1.00 76.44 92 LYS A N 1
ATOM 729 C CA . LYS A 1 92 ? 8.470 -10.074 2.652 1.00 76.44 92 LYS A CA 1
ATOM 730 C C . LYS A 1 92 ? 7.997 -11.524 2.556 1.00 76.44 92 LYS A C 1
ATOM 732 O O . LYS A 1 92 ? 7.339 -11.893 1.588 1.00 76.44 92 LYS A O 1
ATOM 737 N N . ASP A 1 93 ? 8.307 -12.298 3.586 1.00 73.44 93 ASP A N 1
ATOM 738 C CA . ASP A 1 93 ? 7.785 -13.634 3.818 1.00 73.44 93 ASP A CA 1
ATOM 739 C C . ASP A 1 93 ? 7.173 -13.658 5.219 1.00 73.44 93 ASP A C 1
ATOM 741 O O . ASP A 1 93 ? 7.830 -13.286 6.192 1.00 73.44 93 ASP A O 1
ATOM 745 N N . GLY A 1 94 ? 5.907 -14.061 5.332 1.00 61.16 94 GLY A N 1
ATOM 746 C CA . GLY A 1 94 ? 5.193 -14.114 6.607 1.00 61.16 94 GLY A CA 1
ATOM 747 C C . GLY A 1 94 ? 5.865 -14.988 7.674 1.00 61.16 94 GLY A C 1
ATOM 748 O O . GLY A 1 94 ? 5.558 -14.833 8.858 1.00 61.16 94 GLY A O 1
ATOM 749 N N . ASP A 1 95 ? 6.788 -15.867 7.273 1.00 63.09 95 ASP A N 1
ATOM 750 C CA . ASP A 1 95 ? 7.560 -16.726 8.168 1.00 63.09 95 ASP A CA 1
ATOM 751 C C . ASP A 1 95 ? 8.904 -16.131 8.646 1.00 63.09 95 ASP A C 1
ATOM 753 O O . ASP A 1 95 ? 9.418 -16.593 9.671 1.00 63.09 95 ASP A O 1
ATOM 757 N N . ASP A 1 96 ? 9.452 -15.096 7.988 1.00 66.00 96 ASP A N 1
ATOM 758 C CA . ASP A 1 96 ? 10.709 -14.440 8.392 1.00 66.00 96 ASP A CA 1
ATOM 759 C C . ASP A 1 96 ? 10.472 -13.030 8.959 1.00 66.00 96 ASP A C 1
ATOM 761 O O . ASP A 1 96 ? 10.165 -12.065 8.265 1.00 66.00 96 ASP A O 1
ATOM 765 N N . ILE A 1 97 ? 10.650 -12.908 10.275 1.00 64.56 97 ILE A N 1
ATOM 766 C CA . ILE A 1 97 ? 10.401 -11.678 11.042 1.00 64.56 97 ILE A CA 1
ATOM 767 C C . ILE A 1 97 ? 11.605 -10.717 10.967 1.00 64.56 97 ILE A C 1
ATOM 769 O O . ILE A 1 97 ? 11.495 -9.550 11.351 1.00 64.56 97 ILE A O 1
ATOM 773 N N . ASN A 1 98 ? 12.772 -11.184 10.512 1.00 65.94 98 ASN A N 1
ATOM 774 C CA . ASN A 1 98 ? 13.977 -10.356 10.469 1.00 65.94 98 ASN A CA 1
ATOM 775 C C . ASN A 1 98 ? 13.990 -9.427 9.249 1.00 65.94 98 ASN A C 1
ATOM 777 O O . ASN A 1 98 ? 14.482 -8.306 9.366 1.00 65.94 98 ASN A O 1
ATOM 781 N N . ASP A 1 99 ? 13.391 -9.848 8.133 1.00 74.62 99 ASP A N 1
ATOM 782 C CA . ASP A 1 99 ? 13.229 -9.033 6.924 1.00 74.62 99 ASP A CA 1
ATOM 783 C C . ASP A 1 99 ? 11.877 -8.295 6.938 1.00 74.62 99 ASP A C 1
ATOM 785 O O . ASP A 1 99 ? 10.904 -8.673 6.275 1.00 74.62 99 ASP A O 1
ATOM 789 N N . HIS A 1 100 ? 11.803 -7.252 7.774 1.00 82.44 100 HIS A N 1
ATOM 790 C CA . HIS A 1 100 ? 10.615 -6.413 7.919 1.00 82.44 100 HIS A CA 1
ATOM 791 C C . HIS A 1 100 ? 10.893 -4.946 7.599 1.00 82.44 100 HIS A C 1
ATOM 793 O O . HIS A 1 100 ? 11.938 -4.383 7.927 1.00 82.44 100 HIS A O 1
ATOM 799 N N . ILE A 1 101 ? 9.885 -4.290 7.031 1.00 87.75 101 ILE A N 1
ATOM 800 C CA . ILE A 1 101 ? 9.837 -2.838 6.895 1.00 87.75 101 ILE A CA 1
ATOM 801 C C . ILE A 1 101 ? 8.887 -2.322 7.965 1.00 87.75 101 ILE A C 1
ATOM 803 O O . ILE A 1 101 ? 7.728 -2.724 8.012 1.00 87.75 101 ILE A O 1
ATOM 807 N N . LEU A 1 102 ? 9.368 -1.409 8.802 1.00 89.75 102 LEU A N 1
ATOM 808 C CA . LEU A 1 102 ? 8.541 -0.589 9.681 1.00 89.75 102 LEU A CA 1
ATOM 809 C C . LEU A 1 102 ? 8.619 0.852 9.186 1.00 89.75 102 LEU A C 1
ATOM 811 O O . LEU A 1 102 ? 9.720 1.376 9.014 1.00 89.75 102 LEU A O 1
ATOM 815 N N . SER A 1 103 ? 7.460 1.465 8.964 1.00 93.88 103 SER A N 1
ATOM 816 C CA . SER A 1 103 ? 7.311 2.810 8.422 1.00 93.88 103 SER A CA 1
ATOM 817 C C . SER A 1 103 ? 6.405 3.630 9.339 1.00 93.88 103 SER A C 1
ATOM 819 O O . SER A 1 103 ? 5.269 3.245 9.611 1.00 93.88 103 SER A O 1
ATOM 821 N N . ARG A 1 104 ? 6.913 4.740 9.873 1.00 94.56 104 ARG A N 1
ATOM 822 C CA . ARG A 1 104 ? 6.208 5.637 10.794 1.00 94.56 104 ARG A CA 1
ATOM 823 C C . ARG A 1 104 ? 5.650 6.857 10.078 1.00 94.56 104 ARG A C 1
ATOM 825 O O . ARG A 1 104 ? 6.101 7.213 8.992 1.00 94.56 104 ARG A O 1
ATOM 832 N N . VAL A 1 105 ? 4.674 7.498 10.710 1.00 94.38 105 VAL A N 1
ATOM 833 C CA . VAL A 1 105 ? 4.060 8.727 10.205 1.00 94.38 105 VAL A CA 1
ATOM 834 C C . VAL A 1 105 ? 5.095 9.850 10.092 1.00 94.38 105 VAL A C 1
ATOM 836 O O . VAL A 1 105 ? 5.808 10.145 11.047 1.00 94.38 105 VAL A O 1
ATOM 839 N N . MET A 1 106 ? 5.122 10.509 8.933 1.00 92.94 106 MET A N 1
ATOM 840 C CA . MET A 1 106 ? 5.851 11.760 8.692 1.00 92.94 106 MET A CA 1
ATOM 841 C C . MET A 1 106 ? 4.914 12.969 8.682 1.00 92.94 106 MET A C 1
ATOM 843 O O . MET A 1 106 ? 5.289 14.049 9.133 1.00 92.94 106 MET A O 1
ATOM 847 N N . ASN A 1 107 ? 3.690 12.796 8.173 1.00 90.12 107 ASN A N 1
ATOM 848 C CA . ASN A 1 107 ? 2.657 13.827 8.170 1.00 90.12 107 ASN A CA 1
ATOM 849 C C . ASN A 1 107 ? 1.502 13.430 9.095 1.00 90.12 107 ASN A C 1
ATOM 851 O O . ASN A 1 107 ? 0.572 12.732 8.689 1.00 90.12 107 ASN A O 1
ATOM 855 N N . GLU A 1 108 ? 1.559 13.908 10.340 1.00 93.12 108 GLU A N 1
ATOM 856 C CA . GLU A 1 108 ? 0.602 13.563 11.399 1.00 93.12 108 GLU A CA 1
ATOM 857 C C . GLU A 1 108 ? -0.846 13.847 11.010 1.00 93.12 108 GLU A C 1
ATOM 859 O O . GLU A 1 108 ? -1.724 13.054 11.331 1.00 93.12 108 GLU A O 1
ATOM 864 N N . ASN A 1 109 ? -1.098 14.931 10.272 1.00 91.31 109 ASN A N 1
ATOM 865 C CA . ASN A 1 109 ? -2.445 15.345 9.877 1.00 91.31 109 ASN A CA 1
ATOM 866 C C . ASN A 1 109 ? -3.068 14.455 8.798 1.00 91.31 109 ASN A C 1
ATOM 868 O O . ASN A 1 109 ? -4.273 14.544 8.584 1.00 91.31 109 ASN A O 1
ATOM 872 N N . CYS A 1 110 ? -2.270 13.610 8.145 1.00 90.56 110 CYS A N 1
ATOM 873 C CA . CYS A 1 110 ? -2.718 12.688 7.105 1.00 90.56 110 CYS A CA 1
ATOM 874 C C . CYS A 1 110 ? -2.527 11.218 7.509 1.00 90.56 110 CYS A C 1
ATOM 876 O O . CYS A 1 110 ? -2.558 10.343 6.654 1.00 90.56 110 CYS A O 1
ATOM 878 N N . ALA A 1 111 ? -2.319 10.927 8.799 1.00 95.06 111 ALA A N 1
ATOM 879 C CA . ALA A 1 111 ? -1.922 9.599 9.264 1.00 95.06 111 ALA A CA 1
ATOM 880 C C . ALA A 1 111 ? -2.966 8.504 9.001 1.00 95.06 111 ALA A C 1
ATOM 882 O O . ALA A 1 111 ? -2.601 7.408 8.579 1.00 95.06 111 ALA A O 1
ATOM 883 N N . ILE A 1 112 ? -4.250 8.787 9.240 1.00 96.88 112 ILE A N 1
ATOM 884 C CA . ILE A 1 112 ? -5.351 7.830 9.061 1.00 96.88 112 ILE A CA 1
ATOM 885 C C . ILE A 1 112 ? -6.410 8.463 8.175 1.00 96.88 112 ILE A C 1
ATOM 887 O O . ILE A 1 112 ? -6.989 9.478 8.559 1.00 96.88 112 ILE A O 1
ATOM 891 N N . PHE A 1 113 ? -6.703 7.872 7.025 1.00 94.94 113 PHE A N 1
ATOM 892 C CA . PHE A 1 113 ? -7.804 8.325 6.184 1.00 94.94 113 PHE A CA 1
ATOM 893 C C . PHE A 1 113 ? -9.083 7.567 6.545 1.00 94.94 113 PHE A C 1
ATOM 895 O O . PHE A 1 113 ? -9.063 6.369 6.804 1.00 94.94 113 PHE A O 1
ATOM 902 N N . ASN A 1 114 ? -10.202 8.277 6.600 1.00 93.94 114 ASN A N 1
ATOM 903 C CA . ASN A 1 114 ? -11.513 7.718 6.893 1.00 93.94 114 ASN A CA 1
ATOM 904 C C . ASN A 1 114 ? -12.460 8.096 5.759 1.00 93.94 114 ASN A C 1
ATOM 906 O O . ASN A 1 114 ? -12.482 9.256 5.352 1.00 93.94 114 ASN A O 1
ATOM 910 N N . ASP A 1 115 ? -13.245 7.144 5.266 1.00 92.88 115 ASP A N 1
ATOM 911 C CA . ASP A 1 115 ? -14.342 7.365 4.328 1.00 92.88 115 ASP A CA 1
ATOM 912 C C . ASP A 1 115 ? -15.227 6.120 4.277 1.00 92.88 115 ASP A C 1
ATOM 914 O O . ASP A 1 115 ? -14.698 5.023 4.169 1.00 92.88 115 ASP A O 1
ATOM 918 N N . ARG A 1 116 ? -16.554 6.293 4.247 1.00 93.31 116 ARG A N 1
ATOM 919 C CA . ARG A 1 116 ? -17.538 5.192 4.198 1.00 93.31 116 ARG A CA 1
ATOM 920 C C . ARG A 1 116 ? -17.341 4.156 3.075 1.00 93.31 116 ARG A C 1
ATOM 922 O O . ARG A 1 116 ? -17.975 3.106 3.109 1.00 93.31 116 ARG A O 1
ATOM 929 N N . THR A 1 117 ? -16.589 4.491 2.023 1.00 92.38 117 THR A N 1
ATOM 930 C CA . THR A 1 117 ? -16.338 3.613 0.864 1.00 92.38 117 THR A CA 1
ATOM 931 C C . THR A 1 117 ? -14.982 2.907 0.924 1.00 92.38 117 THR A C 1
ATOM 933 O O . THR A 1 117 ? -14.610 2.229 -0.034 1.00 92.38 117 THR A O 1
ATOM 936 N N . TYR A 1 118 ? -14.239 3.094 2.017 1.00 93.69 118 TYR A N 1
ATOM 937 C CA . TYR A 1 118 ? -12.899 2.568 2.243 1.00 93.69 118 TYR A CA 1
ATOM 938 C C . TYR A 1 118 ? -12.921 1.612 3.441 1.00 93.69 118 TYR A C 1
ATOM 940 O O . TYR A 1 118 ? -13.742 1.732 4.343 1.00 93.69 118 TYR A O 1
ATOM 948 N N . GLY A 1 119 ? -12.012 0.644 3.440 1.00 95.62 119 GLY A N 1
ATOM 949 C CA . GLY A 1 119 ? -11.675 -0.143 4.621 1.00 95.62 119 GLY A CA 1
ATOM 950 C C . GLY A 1 119 ? -10.574 0.546 5.441 1.00 95.62 119 GLY A C 1
ATOM 951 O O . GLY A 1 119 ? -10.448 1.778 5.422 1.00 95.62 119 GLY A O 1
ATOM 952 N N . PRO A 1 120 ? -9.704 -0.230 6.113 1.00 96.81 120 PRO A N 1
ATOM 953 C CA . PRO A 1 120 ? -8.510 0.305 6.757 1.00 96.81 120 PRO A CA 1
ATOM 954 C C . PRO A 1 120 ? -7.666 1.137 5.786 1.00 96.81 120 PRO A C 1
ATOM 956 O O . PRO A 1 120 ? -7.257 0.647 4.731 1.00 96.81 120 PRO A O 1
ATOM 959 N N . SER A 1 121 ? -7.415 2.397 6.144 1.00 96.50 121 SER A N 1
ATOM 960 C CA . SER A 1 121 ? -6.689 3.344 5.293 1.00 96.50 121 SER A CA 1
ATOM 961 C C . SER A 1 121 ? -5.701 4.177 6.105 1.00 96.50 121 SER A C 1
ATOM 963 O O . SER A 1 121 ? -6.072 4.963 6.980 1.00 96.50 121 SER A O 1
ATOM 965 N N . PHE A 1 122 ? -4.422 3.996 5.802 1.00 97.12 122 PHE A N 1
ATOM 966 C CA . PHE A 1 122 ? -3.287 4.648 6.434 1.00 97.12 122 PHE A CA 1
ATOM 967 C C . PHE A 1 122 ? -2.633 5.583 5.425 1.00 97.12 122 PHE A C 1
ATOM 969 O O . PHE A 1 122 ? -2.290 5.180 4.311 1.00 97.12 122 PHE A O 1
ATOM 976 N N . GLY A 1 123 ? -2.430 6.828 5.836 1.00 93.56 123 GLY A N 1
ATOM 977 C CA . GLY A 1 123 ? -1.787 7.826 5.001 1.00 93.56 123 GLY A CA 1
ATOM 978 C C . GLY A 1 123 ? -2.706 8.374 3.918 1.00 93.56 123 GLY A C 1
ATOM 979 O O . GLY A 1 123 ? -3.901 8.077 3.878 1.00 93.56 123 GLY A O 1
ATOM 980 N N . GLY A 1 124 ? -2.134 9.174 3.020 1.00 86.75 124 GLY A N 1
ATOM 981 C CA . GLY A 1 124 ? -2.850 9.659 1.838 1.00 86.75 124 GLY A CA 1
ATOM 982 C C . GLY A 1 124 ? -3.009 8.587 0.760 1.00 86.75 124 GLY A C 1
ATOM 983 O O . GLY A 1 124 ? -4.004 8.594 0.037 1.00 86.75 124 GLY A O 1
ATOM 984 N N . ALA A 1 125 ? -2.052 7.659 0.679 1.00 88.88 125 ALA A N 1
ATOM 985 C CA . ALA A 1 125 ? -2.094 6.493 -0.205 1.00 88.88 125 ALA A CA 1
ATOM 986 C C . ALA A 1 125 ? -1.191 5.334 0.277 1.00 88.88 125 ALA A C 1
ATOM 988 O O . ALA A 1 125 ? -1.014 4.352 -0.448 1.00 88.88 125 ALA A O 1
ATOM 989 N N . ASP A 1 126 ? -0.615 5.450 1.482 1.00 93.75 126 ASP A N 1
ATOM 990 C CA . ASP A 1 126 ? 0.483 4.606 1.960 1.00 93.75 126 ASP A CA 1
ATOM 991 C C . ASP A 1 126 ? 0.069 3.157 2.196 1.00 93.75 126 ASP A C 1
ATOM 993 O O . ASP A 1 126 ? 0.849 2.255 1.917 1.00 93.75 126 ASP A O 1
ATOM 997 N N . LEU A 1 127 ? -1.148 2.918 2.683 1.00 95.94 127 LEU A N 1
ATOM 998 C CA . LEU A 1 127 ? -1.768 1.596 2.697 1.00 95.94 127 LEU A CA 1
ATOM 999 C C . LEU A 1 127 ? -3.281 1.755 2.773 1.00 95.94 127 LEU A C 1
ATOM 1001 O O . LEU A 1 127 ? -3.821 2.148 3.804 1.00 95.94 127 LEU A O 1
ATOM 1005 N N . VAL A 1 128 ? -3.966 1.434 1.688 1.00 94.81 128 VAL A N 1
ATOM 1006 C CA . VAL A 1 128 ? -5.405 1.632 1.546 1.00 94.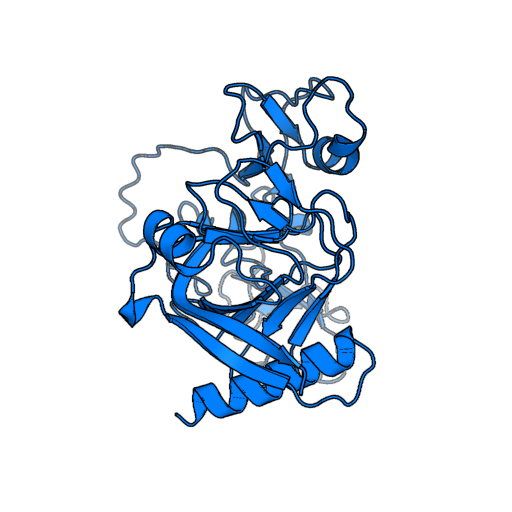81 128 VAL A CA 1
ATOM 1007 C C . VAL A 1 128 ? -6.057 0.320 1.158 1.00 94.81 128 VAL A C 1
ATOM 1009 O O . VAL A 1 128 ? -5.584 -0.349 0.244 1.00 94.81 128 VAL A O 1
ATOM 1012 N N . LEU A 1 129 ? -7.160 -0.026 1.819 1.00 95.19 129 LEU A N 1
ATOM 1013 C CA . LEU A 1 129 ? -8.029 -1.131 1.426 1.00 95.19 129 LEU A CA 1
ATOM 1014 C C . LEU A 1 129 ? -9.395 -0.634 0.963 1.00 95.19 129 LEU A C 1
ATOM 1016 O O . LEU A 1 129 ? -9.979 0.273 1.555 1.00 95.19 129 LEU A O 1
ATOM 1020 N N . ARG A 1 130 ? -9.929 -1.285 -0.068 1.00 92.62 130 ARG A N 1
ATOM 1021 C CA . ARG A 1 130 ? -11.288 -1.102 -0.573 1.00 92.62 130 ARG A CA 1
ATOM 1022 C C . ARG A 1 130 ? -11.805 -2.434 -1.108 1.00 92.62 130 ARG A C 1
ATOM 1024 O O . ARG A 1 130 ? -11.379 -2.893 -2.168 1.00 92.62 130 ARG A O 1
ATOM 1031 N N . GLY A 1 131 ? -12.710 -3.066 -0.365 1.00 91.50 131 GLY A N 1
ATOM 1032 C CA . GLY A 1 131 ? -13.126 -4.427 -0.683 1.00 91.50 131 GLY A CA 1
ATOM 1033 C C . GLY A 1 131 ? -11.957 -5.405 -0.526 1.00 91.50 131 GLY A C 1
ATOM 1034 O O . GLY A 1 131 ? -11.132 -5.308 0.383 1.00 91.50 131 GLY A O 1
ATOM 1035 N N . ASN A 1 132 ? -11.845 -6.323 -1.482 1.00 90.44 132 ASN A N 1
ATOM 1036 C CA . ASN A 1 132 ? -10.733 -7.271 -1.600 1.00 90.44 132 ASN A CA 1
ATOM 1037 C C . ASN A 1 132 ? -9.518 -6.712 -2.368 1.00 90.44 132 ASN A C 1
ATOM 1039 O O . ASN A 1 132 ? -8.645 -7.473 -2.793 1.00 90.44 132 ASN A O 1
ATOM 1043 N N . SER A 1 133 ? -9.480 -5.402 -2.599 1.00 90.62 133 SER A N 1
ATOM 1044 C CA . SER A 1 133 ? -8.409 -4.729 -3.326 1.00 90.62 133 SER A CA 1
ATOM 1045 C C . SER A 1 133 ? -7.735 -3.710 -2.425 1.00 90.62 133 SER A C 1
ATOM 1047 O O . SER A 1 133 ? -8.356 -3.118 -1.541 1.00 90.62 133 SER A O 1
ATOM 1049 N N . GLY A 1 134 ? -6.443 -3.518 -2.635 1.00 91.00 134 GLY A N 1
ATOM 1050 C CA . GLY A 1 134 ? -5.658 -2.567 -1.879 1.00 91.00 134 GLY A CA 1
ATOM 1051 C C . GLY A 1 134 ? -4.675 -1.822 -2.752 1.00 91.00 134 GLY A C 1
ATOM 1052 O O . GLY A 1 134 ? -4.403 -2.206 -3.887 1.00 91.00 134 GLY A O 1
ATOM 1053 N N . HIS A 1 135 ? -4.160 -0.738 -2.199 1.00 88.62 135 HIS A N 1
ATOM 1054 C CA . HIS A 1 135 ? -3.207 0.137 -2.842 1.00 88.62 135 HIS A CA 1
ATOM 1055 C C . HIS A 1 135 ? -2.156 0.606 -1.823 1.00 88.62 135 HIS A C 1
ATOM 1057 O O . HIS A 1 135 ? -2.487 0.856 -0.663 1.00 88.62 135 HIS A O 1
ATOM 1063 N N . CYS A 1 136 ? -0.892 0.710 -2.234 1.00 89.75 136 CYS A N 1
ATOM 1064 C CA . CYS A 1 136 ? 0.223 1.115 -1.384 1.00 89.75 136 CYS A CA 1
ATOM 1065 C C . CYS A 1 136 ? 1.242 1.946 -2.181 1.00 89.75 136 CYS A C 1
ATOM 1067 O O . CYS A 1 136 ? 2.080 1.392 -2.890 1.00 89.75 136 CYS A O 1
ATOM 1069 N N . ILE A 1 137 ? 1.207 3.274 -2.023 1.00 85.44 137 ILE A N 1
ATOM 1070 C CA . ILE A 1 137 ? 2.246 4.210 -2.486 1.00 85.44 137 ILE A CA 1
ATOM 1071 C C . ILE A 1 137 ? 2.574 5.174 -1.353 1.00 85.44 137 ILE A C 1
ATOM 1073 O O . ILE A 1 137 ? 1.695 5.812 -0.779 1.00 85.44 137 ILE A O 1
ATOM 1077 N N . LYS A 1 138 ? 3.865 5.290 -1.054 1.00 87.94 138 LYS A N 1
ATOM 1078 C CA . LYS A 1 138 ? 4.420 6.148 -0.018 1.00 87.94 138 LYS A CA 1
ATOM 1079 C C . LYS A 1 138 ? 4.014 7.594 -0.267 1.00 87.94 138 LYS A C 1
ATOM 1081 O O . LYS A 1 138 ? 4.319 8.173 -1.308 1.00 87.94 138 LYS A O 1
ATOM 1086 N N . ASP A 1 139 ? 3.409 8.195 0.746 1.00 87.62 139 ASP A N 1
ATOM 1087 C CA . ASP A 1 139 ? 2.983 9.589 0.766 1.00 87.62 139 ASP A CA 1
ATOM 1088 C C . ASP A 1 139 ? 3.242 10.197 2.153 1.00 87.62 139 ASP A C 1
ATOM 1090 O O . ASP A 1 139 ? 4.172 10.987 2.329 1.00 87.62 139 ASP A O 1
ATOM 1094 N N . SER A 1 140 ? 2.462 9.789 3.155 1.00 92.38 140 SER A N 1
ATOM 1095 C CA . SER A 1 140 ? 2.436 10.366 4.504 1.00 92.38 140 SER A CA 1
ATOM 1096 C C . SER A 1 140 ? 3.303 9.630 5.535 1.00 92.38 140 SER A C 1
ATOM 1098 O O . SER A 1 140 ? 3.479 10.144 6.644 1.00 92.38 140 SER A O 1
ATOM 1100 N N . TYR A 1 141 ? 3.857 8.464 5.195 1.00 94.19 141 TYR A N 1
ATOM 1101 C CA . TYR A 1 141 ? 4.734 7.656 6.049 1.00 94.19 141 TYR A CA 1
ATOM 1102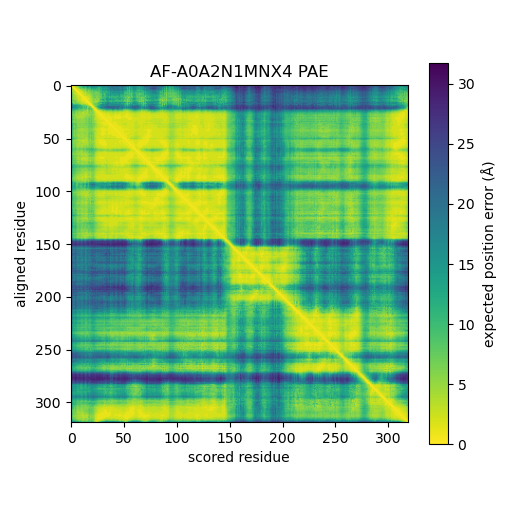 C C . TYR A 1 141 ? 6.185 7.660 5.534 1.00 94.19 141 TYR A C 1
ATOM 1104 O O . TYR A 1 141 ? 6.453 8.017 4.390 1.00 94.19 141 TYR A O 1
ATOM 1112 N N . GLU A 1 142 ? 7.157 7.310 6.380 1.00 92.38 142 GLU A N 1
ATOM 1113 C CA . GLU A 1 142 ? 8.594 7.459 6.082 1.00 92.38 142 GLU A CA 1
ATOM 1114 C C . GLU A 1 142 ? 9.077 6.605 4.897 1.00 92.38 142 GLU A C 1
ATOM 1116 O O . GLU A 1 142 ? 9.893 7.061 4.097 1.00 92.38 142 GLU A O 1
ATOM 1121 N N . LYS A 1 143 ? 8.566 5.379 4.772 1.00 88.56 143 LYS A N 1
ATOM 1122 C CA . LYS A 1 143 ? 9.024 4.344 3.839 1.00 88.56 143 LYS A CA 1
ATOM 1123 C C . LYS A 1 143 ? 7.858 3.745 3.064 1.00 88.56 143 LYS A C 1
ATOM 1125 O O . LYS A 1 143 ? 6.787 3.499 3.622 1.00 88.56 143 LYS A O 1
ATOM 1130 N N . GLN A 1 144 ? 8.131 3.417 1.806 1.00 86.12 144 GLN A N 1
ATOM 1131 C CA . GLN A 1 144 ? 7.323 2.501 1.009 1.00 86.12 144 GLN A CA 1
ATOM 1132 C C . GLN A 1 144 ? 7.379 1.108 1.651 1.00 86.12 144 GLN A C 1
ATOM 1134 O O . GLN A 1 144 ? 8.468 0.572 1.847 1.00 86.12 144 GLN A O 1
ATOM 1139 N N . ILE A 1 145 ? 6.227 0.522 1.987 1.00 88.31 145 ILE A N 1
ATOM 1140 C CA . ILE A 1 145 ? 6.178 -0.829 2.582 1.00 88.31 145 ILE A CA 1
ATOM 1141 C C . ILE A 1 145 ? 5.933 -1.923 1.549 1.00 88.31 145 ILE A C 1
ATOM 1143 O O . ILE A 1 145 ? 6.374 -3.052 1.725 1.00 88.31 145 ILE A O 1
ATOM 1147 N N . ARG A 1 146 ? 5.279 -1.585 0.441 1.00 81.94 146 ARG A N 1
ATOM 1148 C CA . ARG A 1 146 ? 5.150 -2.453 -0.721 1.00 81.94 146 ARG A CA 1
ATOM 1149 C C . ARG A 1 146 ? 5.830 -1.755 -1.873 1.00 81.94 146 ARG A C 1
ATOM 1151 O O . ARG A 1 146 ? 5.208 -0.975 -2.578 1.00 81.94 146 ARG A O 1
ATOM 1158 N N . CYS A 1 147 ? 7.118 -1.987 -2.048 1.00 63.03 147 CYS A N 1
ATOM 1159 C CA . CYS A 1 147 ? 7.673 -1.727 -3.362 1.00 63.03 147 CYS A CA 1
ATOM 1160 C C . CYS A 1 147 ? 7.179 -2.866 -4.258 1.00 63.03 147 CYS A C 1
ATOM 1162 O O . CYS A 1 147 ? 7.255 -4.024 -3.828 1.00 63.03 147 CYS A O 1
ATOM 1164 N N . PRO A 1 148 ? 6.740 -2.614 -5.495 1.00 47.81 148 PRO A N 1
ATOM 1165 C CA . PRO A 1 148 ? 7.021 -3.625 -6.488 1.00 47.81 148 PRO A CA 1
ATOM 1166 C C . PRO A 1 148 ? 8.535 -3.836 -6.429 1.00 47.81 148 PRO A C 1
ATOM 1168 O O . PRO A 1 148 ? 9.292 -2.868 -6.385 1.00 47.81 148 PRO A O 1
ATOM 1171 N N . SER A 1 149 ? 8.985 -5.071 -6.261 1.00 42.06 149 SER A N 1
ATOM 1172 C CA . SER A 1 149 ? 10.405 -5.393 -6.136 1.00 42.06 149 SER A CA 1
ATOM 1173 C C . SER A 1 149 ? 11.102 -5.094 -7.459 1.00 42.06 149 SER A C 1
ATOM 1175 O O . SER A 1 149 ? 11.378 -6.055 -8.155 1.00 42.06 149 SER A O 1
ATOM 1177 N N . SER A 1 150 ? 11.262 -3.814 -7.841 1.00 46.69 150 SER A N 1
ATOM 1178 C CA . SER A 1 150 ? 11.363 -3.331 -9.232 1.00 46.69 150 SER A CA 1
ATOM 1179 C C . SER A 1 150 ? 10.430 -4.143 -10.122 1.00 46.69 150 SER A C 1
ATOM 1181 O O . SER A 1 150 ? 10.716 -5.278 -10.459 1.00 46.69 150 SER A O 1
ATOM 1183 N N . GLU A 1 151 ? 9.250 -3.601 -10.363 1.00 48.78 151 GLU A N 1
ATOM 1184 C CA . GLU A 1 151 ? 8.135 -4.192 -11.098 1.00 48.78 151 GLU A CA 1
ATOM 1185 C C . GLU A 1 151 ? 8.527 -5.206 -12.173 1.00 48.78 151 GLU A C 1
ATOM 1187 O O . GLU A 1 151 ? 9.562 -5.102 -12.814 1.00 48.78 151 GLU A O 1
ATOM 1192 N N . SER A 1 152 ? 7.636 -6.160 -12.412 1.00 50.28 152 SER A N 1
ATOM 1193 C CA . SER A 1 152 ? 7.538 -7.010 -13.602 1.00 50.28 152 SER A CA 1
ATOM 1194 C C . SER A 1 152 ? 7.489 -6.205 -14.914 1.00 50.28 152 SER A C 1
ATOM 1196 O O . SER A 1 152 ? 6.506 -6.245 -15.655 1.00 50.28 152 SER A O 1
ATOM 1198 N N . VAL A 1 153 ? 8.537 -5.448 -15.151 1.00 58.34 153 VAL A N 1
ATOM 1199 C CA . VAL A 1 153 ? 8.750 -4.439 -16.156 1.00 58.34 153 VAL A CA 1
ATOM 1200 C C . VAL A 1 153 ? 10.020 -4.869 -16.859 1.00 58.34 153 VAL A C 1
ATOM 1202 O O . VAL A 1 153 ? 10.990 -5.304 -16.229 1.00 58.34 153 VAL A O 1
ATOM 1205 N N . LEU A 1 154 ? 9.958 -4.855 -18.184 1.00 63.06 154 LEU A N 1
ATOM 1206 C CA . LEU A 1 154 ? 11.100 -5.193 -19.011 1.00 63.06 154 LEU A CA 1
ATOM 1207 C C . LEU A 1 154 ? 12.095 -4.030 -18.998 1.00 63.06 154 LEU A C 1
ATOM 1209 O O . LEU A 1 154 ? 11.740 -2.899 -19.326 1.00 63.06 154 LEU A O 1
ATOM 1213 N N . HIS A 1 155 ? 13.359 -4.319 -18.703 1.00 70.12 155 HIS A N 1
ATOM 1214 C CA . HIS A 1 155 ? 14.458 -3.429 -19.061 1.00 70.12 155 HIS A CA 1
ATOM 1215 C C . HIS A 1 155 ? 14.783 -3.631 -20.546 1.00 70.12 155 HIS A C 1
ATOM 1217 O O . HIS A 1 155 ? 15.573 -4.501 -20.912 1.00 70.12 155 HIS A O 1
ATOM 1223 N N . TYR A 1 156 ? 14.128 -2.865 -21.422 1.00 65.00 156 TYR A N 1
ATOM 1224 C CA . TYR A 1 156 ? 14.404 -2.921 -22.858 1.00 65.00 156 TYR A CA 1
ATOM 1225 C C . TYR A 1 156 ? 15.883 -2.642 -23.139 1.00 65.00 156 TYR A C 1
ATOM 1227 O O . TYR A 1 156 ? 16.435 -1.654 -22.669 1.00 65.00 156 TYR A O 1
ATOM 1235 N N . GLY A 1 157 ? 16.517 -3.531 -23.904 1.00 69.00 157 GLY A N 1
ATOM 1236 C CA . GLY A 1 157 ? 17.943 -3.441 -24.219 1.00 69.00 157 GLY A CA 1
ATOM 1237 C C . GLY A 1 157 ? 18.884 -3.999 -23.147 1.00 69.00 157 GLY A C 1
ATOM 1238 O O . GLY A 1 157 ? 20.069 -4.092 -23.432 1.00 69.00 157 GLY A O 1
ATOM 1239 N N . ALA A 1 158 ? 18.386 -4.428 -21.980 1.00 80.75 158 ALA A N 1
ATOM 1240 C CA . ALA A 1 158 ? 19.191 -5.108 -20.965 1.00 80.75 158 ALA A CA 1
ATOM 1241 C C . ALA A 1 158 ? 18.822 -6.597 -20.878 1.00 80.75 158 ALA A C 1
ATOM 1243 O O . ALA A 1 158 ? 17.667 -6.974 -20.636 1.00 80.75 158 ALA A O 1
ATOM 1244 N N . THR A 1 159 ? 19.812 -7.461 -21.067 1.00 84.62 159 THR A N 1
ATOM 1245 C CA . THR A 1 159 ? 19.667 -8.919 -21.000 1.00 84.62 159 THR A CA 1
ATOM 1246 C C . THR A 1 159 ? 20.430 -9.471 -19.814 1.00 84.62 159 THR A C 1
ATOM 1248 O O . THR A 1 159 ? 21.479 -8.965 -19.460 1.00 84.62 159 THR A O 1
ATOM 1251 N N . CYS A 1 160 ? 19.902 -10.520 -19.192 1.00 86.06 160 CYS A N 1
ATOM 1252 C CA . CYS A 1 160 ? 20.609 -11.207 -18.123 1.00 86.06 160 CYS A CA 1
ATOM 1253 C C . CYS A 1 160 ? 21.772 -12.001 -18.720 1.00 86.06 160 CYS A C 1
ATOM 1255 O O . CYS A 1 160 ? 21.518 -12.933 -19.481 1.00 86.06 160 CYS A O 1
ATOM 1257 N N . ASP A 1 161 ? 23.007 -11.737 -18.310 1.00 90.12 161 ASP A N 1
ATOM 1258 C CA . ASP A 1 161 ? 24.200 -12.457 -18.781 1.00 90.12 161 ASP A CA 1
ATOM 1259 C C . ASP A 1 161 ? 24.207 -13.944 -18.424 1.00 90.12 161 ASP A C 1
ATOM 1261 O O . ASP A 1 161 ? 24.954 -14.741 -18.991 1.00 90.12 161 ASP A O 1
ATOM 1265 N N . CYS A 1 162 ? 23.364 -14.353 -17.476 1.00 86.88 162 CYS A N 1
ATOM 1266 C CA . CYS A 1 162 ? 23.239 -15.748 -17.082 1.00 86.88 162 CYS A CA 1
ATOM 1267 C C . CYS A 1 162 ? 22.211 -16.523 -17.920 1.00 86.88 162 CYS A C 1
ATOM 1269 O O . CYS A 1 162 ? 22.515 -17.608 -18.412 1.00 86.88 162 CYS A O 1
ATOM 1271 N N . CYS A 1 163 ? 20.986 -16.006 -18.067 1.00 84.88 163 CYS A N 1
ATOM 1272 C CA . CYS A 1 163 ? 19.904 -16.723 -18.757 1.00 84.88 163 CYS A CA 1
ATOM 1273 C C . CYS A 1 163 ? 19.613 -16.207 -20.171 1.00 84.88 163 CYS A C 1
ATOM 1275 O O . CYS A 1 163 ? 18.793 -16.797 -20.871 1.00 84.88 163 CYS A O 1
ATOM 1277 N N . ASN A 1 164 ? 20.274 -15.126 -20.586 1.00 81.69 164 ASN A N 1
ATOM 1278 C CA . ASN A 1 164 ? 20.147 -14.456 -21.879 1.00 81.69 164 ASN A CA 1
ATOM 1279 C C . ASN A 1 164 ? 18.726 -13.966 -22.221 1.00 81.69 164 ASN A C 1
ATOM 1281 O O . ASN A 1 164 ? 18.431 -13.624 -23.365 1.00 81.69 164 ASN A O 1
ATOM 1285 N N . TYR A 1 165 ? 17.828 -13.930 -21.235 1.00 76.06 165 TYR A N 1
ATOM 1286 C CA . TYR A 1 165 ? 16.511 -13.321 -21.3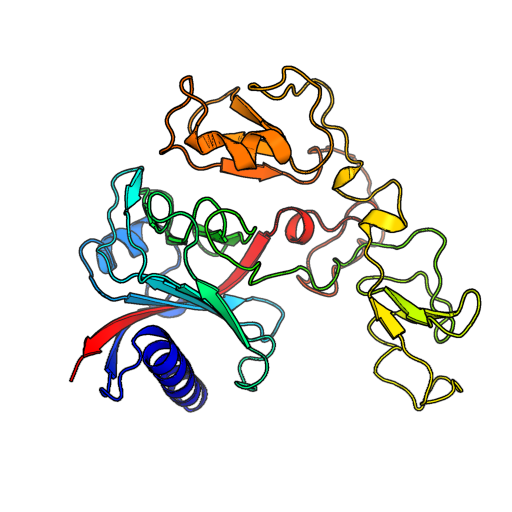70 1.00 76.06 165 TYR A CA 1
ATOM 1287 C C . TYR A 1 165 ? 16.581 -11.833 -21.047 1.00 76.06 165 TYR A C 1
ATOM 1289 O O . TYR A 1 165 ? 17.364 -11.411 -20.192 1.00 76.06 165 TYR A O 1
ATOM 1297 N N . THR A 1 166 ? 15.717 -11.043 -21.687 1.00 74.12 166 THR A N 1
ATOM 1298 C CA . THR A 1 166 ? 15.494 -9.648 -21.298 1.00 74.12 166 THR A CA 1
ATOM 1299 C C . THR A 1 166 ? 15.155 -9.582 -19.817 1.00 74.12 166 THR A C 1
ATOM 1301 O O . THR A 1 166 ? 14.303 -10.333 -19.330 1.00 74.12 166 THR A O 1
ATOM 1304 N N . ILE A 1 167 ? 15.849 -8.708 -19.092 1.00 74.75 167 ILE A N 1
ATOM 1305 C CA . ILE A 1 167 ? 15.691 -8.638 -17.648 1.00 74.75 167 ILE A CA 1
ATOM 1306 C C . ILE A 1 167 ? 14.307 -8.112 -17.327 1.00 74.75 167 ILE A C 1
ATOM 1308 O O . ILE A 1 167 ? 13.884 -7.047 -17.780 1.00 74.75 167 ILE A O 1
ATOM 1312 N N . ARG A 1 168 ? 13.623 -8.891 -16.499 1.00 68.31 168 ARG A N 1
ATOM 1313 C CA . ARG A 1 168 ? 12.340 -8.556 -15.922 1.00 68.31 168 ARG A CA 1
ATOM 1314 C C . ARG A 1 168 ? 12.480 -8.474 -14.416 1.00 68.31 168 ARG A C 1
ATOM 1316 O O . ARG A 1 168 ? 13.054 -9.370 -13.784 1.00 68.31 168 ARG A O 1
ATOM 1323 N N . GLY A 1 169 ? 11.895 -7.439 -13.836 1.00 68.44 169 GLY A N 1
ATOM 1324 C CA . GLY A 1 169 ? 11.963 -7.264 -12.399 1.00 68.44 169 GLY A CA 1
ATOM 1325 C C . GLY A 1 169 ? 13.243 -6.542 -11.980 1.00 68.44 169 GLY A C 1
ATOM 1326 O O . GLY A 1 169 ? 13.658 -5.579 -12.614 1.00 68.44 169 GLY A O 1
ATOM 1327 N N . MET A 1 170 ? 13.901 -7.057 -10.934 1.00 73.56 170 MET A N 1
ATOM 1328 C CA . MET A 1 170 ? 15.186 -6.524 -10.453 1.00 73.56 170 MET A CA 1
ATOM 1329 C C . MET A 1 170 ? 16.294 -6.787 -11.460 1.00 73.56 170 MET A C 1
ATOM 1331 O O . MET A 1 170 ? 16.641 -7.946 -11.705 1.00 73.56 170 MET A O 1
ATOM 1335 N N . ARG A 1 171 ? 16.855 -5.701 -11.996 1.00 82.88 171 ARG A N 1
ATOM 1336 C CA . ARG A 1 171 ? 18.128 -5.689 -12.709 1.00 82.88 171 ARG A CA 1
ATOM 1337 C C . ARG A 1 171 ? 19.254 -5.426 -11.724 1.00 82.88 171 ARG A C 1
ATOM 1339 O O . ARG A 1 171 ? 19.255 -4.413 -11.031 1.00 82.88 171 ARG A O 1
ATOM 1346 N N . TRP A 1 172 ? 20.193 -6.355 -11.663 1.00 85.75 172 TRP A N 1
ATOM 1347 C CA . TRP A 1 172 ? 21.387 -6.241 -10.846 1.00 85.75 172 TRP A CA 1
ATOM 1348 C C . TRP A 1 172 ? 22.589 -6.065 -11.750 1.00 85.75 172 TRP A C 1
ATOM 1350 O O . TRP A 1 172 ? 22.992 -7.032 -12.391 1.00 85.75 172 TRP A O 1
ATOM 1360 N N . GLU A 1 173 ? 23.164 -4.873 -11.762 1.00 90.56 173 GLU A N 1
ATOM 1361 C CA . GLU A 1 173 ? 24.381 -4.590 -12.516 1.00 90.56 173 GLU A CA 1
ATOM 1362 C C . GLU A 1 173 ? 25.593 -4.851 -11.622 1.00 90.56 173 GLU A C 1
ATOM 1364 O O . GLU A 1 173 ? 25.621 -4.478 -10.445 1.00 90.56 173 GLU A O 1
ATOM 1369 N N . CYS A 1 174 ? 26.597 -5.537 -12.155 1.00 91.25 174 CYS A N 1
ATOM 1370 C CA . CYS A 1 174 ? 27.883 -5.673 -11.494 1.00 91.25 174 CYS A CA 1
ATOM 1371 C C . CYS A 1 174 ? 28.640 -4.346 -11.586 1.00 91.25 174 CYS A C 1
ATOM 1373 O O . CYS A 1 174 ? 28.971 -3.897 -12.674 1.00 91.25 174 CYS A O 1
ATOM 1375 N N . THR A 1 175 ? 29.025 -3.761 -10.455 1.00 88.56 175 THR A N 1
ATOM 1376 C CA . THR A 1 175 ? 29.770 -2.488 -10.451 1.00 88.56 175 THR A CA 1
ATOM 1377 C C . THR A 1 175 ? 31.235 -2.637 -10.864 1.00 88.56 175 THR A C 1
ATOM 1379 O O . THR A 1 175 ? 31.957 -1.650 -10.993 1.00 88.56 175 THR A O 1
ATOM 1382 N N . THR A 1 176 ? 31.704 -3.879 -11.007 1.00 90.12 176 THR A N 1
ATOM 1383 C CA . THR A 1 176 ? 33.101 -4.212 -11.317 1.00 90.12 176 THR A CA 1
ATOM 1384 C C . THR A 1 176 ? 33.284 -4.691 -12.758 1.00 90.12 176 THR A C 1
ATOM 1386 O O . THR A 1 176 ? 34.350 -4.491 -13.337 1.00 90.12 176 THR A O 1
ATOM 1389 N N . CYS A 1 177 ? 32.268 -5.324 -13.345 1.00 88.62 177 CYS A N 1
ATOM 1390 C CA . CYS A 1 177 ? 32.290 -5.777 -14.732 1.00 88.62 177 CYS A CA 1
ATOM 1391 C C . CYS A 1 177 ? 31.608 -4.756 -15.639 1.00 88.62 177 CYS A C 1
ATOM 1393 O O . CYS A 1 177 ? 30.629 -4.132 -15.255 1.00 88.62 177 CYS A O 1
ATOM 1395 N N . GLU A 1 178 ? 32.116 -4.625 -16.858 1.00 84.56 178 GLU A N 1
ATOM 1396 C CA . GLU A 1 178 ? 31.443 -3.868 -17.908 1.00 84.56 178 GLU A CA 1
ATOM 1397 C C . GLU A 1 178 ? 30.263 -4.696 -18.435 1.00 84.56 178 GLU A C 1
ATOM 1399 O O . GLU A 1 178 ? 30.467 -5.850 -18.813 1.00 84.56 178 GLU A O 1
ATOM 1404 N N . ASP A 1 179 ? 29.061 -4.112 -18.423 1.00 84.88 179 ASP A N 1
ATOM 1405 C CA . ASP A 1 179 ? 27.834 -4.677 -19.012 1.00 84.88 179 ASP A CA 1
ATOM 1406 C C . ASP A 1 179 ? 27.501 -6.095 -18.515 1.00 84.88 179 ASP A C 1
ATOM 1408 O O . ASP A 1 179 ? 27.204 -6.988 -19.300 1.00 84.88 179 ASP A O 1
ATOM 1412 N N . TYR A 1 180 ? 27.626 -6.324 -17.199 1.00 90.25 180 TYR A N 1
ATOM 1413 C CA . TYR A 1 180 ? 27.253 -7.601 -16.587 1.00 90.25 180 TYR A CA 1
ATOM 1414 C C . TYR A 1 180 ? 26.034 -7.438 -15.688 1.00 90.25 180 TYR A C 1
ATOM 1416 O O . TYR A 1 180 ? 26.132 -6.994 -14.539 1.00 90.25 180 TYR A O 1
ATOM 1424 N N . ASP A 1 181 ? 24.892 -7.868 -16.196 1.00 90.00 181 ASP A N 1
ATOM 1425 C CA . ASP A 1 181 ? 23.596 -7.780 -15.568 1.00 90.00 181 ASP A CA 1
ATOM 1426 C C . ASP A 1 181 ? 23.009 -9.148 -15.220 1.00 90.00 181 ASP A C 1
ATOM 1428 O O . ASP A 1 181 ? 23.003 -10.106 -15.993 1.00 90.00 181 ASP A O 1
ATOM 1432 N N . LEU A 1 182 ? 22.396 -9.233 -14.044 1.00 87.75 182 LEU A N 1
ATOM 1433 C CA . LEU A 1 182 ? 21.636 -10.400 -13.616 1.00 87.75 182 LEU A CA 1
ATOM 1434 C C . LEU A 1 182 ? 20.185 -10.027 -13.332 1.00 87.75 182 LEU A C 1
ATOM 1436 O O . LEU A 1 182 ? 19.887 -9.034 -12.668 1.00 87.75 182 LEU A O 1
ATOM 1440 N N . CYS A 1 183 ? 19.258 -10.874 -13.778 1.00 81.62 183 CYS A N 1
ATOM 1441 C CA . CYS A 1 183 ? 17.864 -10.766 -13.366 1.00 81.62 183 CYS A CA 1
ATOM 1442 C C . CYS A 1 183 ? 17.667 -11.258 -11.924 1.00 81.62 183 CYS A C 1
ATOM 1444 O O . CYS A 1 183 ? 18.496 -11.981 -11.362 1.00 81.62 183 CYS A O 1
ATOM 1446 N N . HIS A 1 184 ? 16.513 -10.930 -11.346 1.00 76.12 184 HIS A N 1
ATOM 1447 C CA . HIS A 1 184 ? 16.141 -11.320 -9.986 1.00 76.12 184 HIS A CA 1
ATOM 1448 C C . HIS A 1 184 ? 16.193 -12.841 -9.721 1.00 76.12 184 HIS A C 1
ATOM 1450 O O . HIS A 1 184 ? 16.412 -13.247 -8.581 1.00 76.12 184 HIS A O 1
ATOM 1456 N N . VAL A 1 185 ? 16.017 -13.675 -10.756 1.00 74.62 185 VAL A N 1
ATOM 1457 C CA . VAL A 1 185 ? 16.095 -15.144 -10.660 1.00 74.62 185 VAL A CA 1
ATOM 1458 C C . VAL A 1 185 ? 17.542 -15.626 -10.636 1.00 74.62 185 VAL A C 1
ATOM 1460 O O . VAL A 1 185 ? 17.892 -16.480 -9.825 1.00 74.62 185 VAL A O 1
ATOM 1463 N N . CYS A 1 186 ? 18.389 -15.078 -11.509 1.00 82.25 186 CYS A N 1
ATOM 1464 C CA . CYS A 1 186 ? 19.776 -15.514 -11.654 1.00 82.25 186 CYS A CA 1
ATOM 1465 C C . CYS A 1 186 ? 20.676 -14.955 -10.551 1.00 82.25 186 CYS A C 1
ATOM 1467 O O . CYS A 1 186 ? 21.585 -15.647 -10.107 1.00 82.25 186 CYS A O 1
ATOM 1469 N N . LYS A 1 187 ? 20.396 -13.744 -10.051 1.00 84.75 187 LYS A N 1
ATOM 1470 C CA . LYS A 1 187 ? 21.190 -13.077 -9.010 1.00 84.75 187 LYS A CA 1
ATOM 1471 C C . LYS A 1 187 ? 21.464 -13.918 -7.745 1.00 84.75 187 LYS A C 1
ATOM 1473 O O . LYS A 1 187 ? 22.591 -13.857 -7.247 1.00 84.75 187 LYS A O 1
ATOM 1478 N N . PRO A 1 188 ? 20.488 -14.644 -7.161 1.00 79.38 188 PRO A N 1
ATOM 1479 C CA . PRO A 1 188 ? 20.739 -15.514 -6.008 1.00 79.38 188 PRO A CA 1
ATOM 1480 C C . PRO A 1 188 ? 21.367 -16.868 -6.381 1.00 79.38 188 PRO A C 1
ATOM 1482 O O . PRO A 1 188 ? 21.768 -17.616 -5.492 1.00 79.38 188 PRO A O 1
ATOM 1485 N N . GLN A 1 189 ? 21.451 -17.212 -7.668 1.00 82.06 189 GLN A N 1
ATOM 1486 C CA . GLN A 1 189 ? 21.903 -18.516 -8.148 1.00 82.06 189 GLN A CA 1
ATOM 1487 C C . GLN A 1 189 ? 23.377 -18.458 -8.584 1.00 82.06 189 GLN A C 1
ATOM 1489 O O . GLN A 1 189 ? 23.724 -18.726 -9.729 1.00 82.06 189 GLN A O 1
ATOM 1494 N N . SER A 1 190 ? 24.283 -18.164 -7.648 1.00 69.50 190 SER A N 1
ATOM 1495 C CA . SER A 1 190 ? 25.729 -18.071 -7.936 1.00 69.50 190 SER A CA 1
ATOM 1496 C C . SER A 1 190 ? 26.355 -19.360 -8.488 1.00 69.50 190 SER A C 1
ATOM 1498 O O . SER A 1 190 ? 27.448 -19.337 -9.038 1.00 69.50 190 SER A O 1
ATOM 1500 N N . TYR A 1 191 ? 25.664 -20.495 -8.369 1.00 70.81 191 TYR A N 1
ATOM 1501 C CA . TYR A 1 191 ? 26.100 -21.781 -8.908 1.00 70.81 191 TYR A CA 1
ATOM 1502 C C . TYR A 1 191 ? 25.853 -21.939 -10.417 1.00 70.81 191 TYR A C 1
ATOM 1504 O O . TYR A 1 191 ? 26.453 -22.827 -11.020 1.00 70.81 191 TYR A O 1
ATOM 1512 N N . ILE A 1 192 ? 24.981 -21.124 -11.031 1.00 67.25 192 ILE A N 1
ATOM 1513 C CA . ILE A 1 192 ? 24.702 -21.203 -12.479 1.00 67.25 192 ILE A CA 1
ATOM 1514 C C . ILE A 1 192 ? 25.472 -20.177 -13.308 1.00 67.25 192 ILE A C 1
ATOM 1516 O O . ILE A 1 192 ? 25.618 -20.374 -14.512 1.00 67.25 192 ILE A O 1
ATOM 1520 N N . HIS A 1 193 ? 25.991 -19.113 -12.694 1.00 69.50 193 HIS A N 1
ATOM 1521 C CA . HIS A 1 193 ? 26.799 -18.114 -13.385 1.00 69.50 193 HIS A CA 1
ATOM 1522 C C . HIS A 1 193 ? 28.217 -18.077 -12.801 1.00 69.50 193 HIS A C 1
ATOM 1524 O O . HIS A 1 193 ? 28.413 -17.859 -11.609 1.00 69.50 193 HIS A O 1
ATOM 1530 N N . HIS A 1 194 ? 29.232 -18.298 -13.640 1.00 70.31 194 HIS A N 1
ATOM 1531 C CA . HIS A 1 194 ? 30.635 -18.181 -13.232 1.00 70.31 194 HIS A CA 1
ATOM 1532 C C . HIS A 1 194 ? 31.018 -16.697 -13.165 1.00 70.31 194 HIS A C 1
ATOM 1534 O O . HIS A 1 194 ? 31.528 -16.139 -14.132 1.00 70.31 194 HIS A O 1
ATOM 1540 N N . HIS A 1 195 ? 30.738 -16.063 -12.027 1.00 80.38 195 HIS A N 1
ATOM 1541 C CA . HIS A 1 195 ? 31.089 -14.672 -11.746 1.00 80.38 195 HIS A CA 1
ATOM 1542 C C . HIS A 1 195 ? 31.871 -14.581 -10.425 1.00 80.38 195 HIS A C 1
ATOM 1544 O O . HIS A 1 195 ? 31.560 -15.341 -9.503 1.00 80.38 195 HIS A O 1
ATOM 1550 N N . PRO A 1 196 ? 32.882 -13.701 -10.303 1.00 84.06 196 PRO A N 1
ATOM 1551 C CA . PRO A 1 196 ? 33.639 -13.560 -9.063 1.00 84.06 196 PRO A CA 1
ATOM 1552 C C . PRO A 1 196 ? 32.740 -13.187 -7.873 1.00 84.06 196 PRO A C 1
ATOM 1554 O O . PRO A 1 196 ? 31.876 -12.320 -7.971 1.00 84.06 196 PRO A O 1
ATOM 1557 N N . ASN A 1 197 ? 32.928 -13.862 -6.735 1.00 80.50 197 ASN A N 1
ATOM 1558 C CA . ASN A 1 197 ? 32.092 -13.666 -5.540 1.00 80.50 197 ASN A CA 1
ATOM 1559 C C . ASN A 1 197 ? 32.389 -12.356 -4.790 1.00 80.50 197 ASN A C 1
ATOM 1561 O O . ASN A 1 197 ? 31.625 -11.971 -3.908 1.00 80.50 197 ASN A O 1
ATOM 1565 N N . ASP A 1 198 ? 33.523 -11.722 -5.077 1.00 85.50 198 ASP A N 1
ATOM 1566 C CA . ASP A 1 198 ? 33.959 -10.446 -4.511 1.00 85.50 198 ASP A CA 1
ATOM 1567 C C . ASP A 1 198 ? 33.418 -9.233 -5.279 1.00 85.50 198 ASP A C 1
ATOM 1569 O O . ASP A 1 198 ? 33.497 -8.110 -4.782 1.00 85.50 198 ASP A O 1
ATOM 1573 N N . HIS A 1 199 ? 32.833 -9.450 -6.457 1.00 87.12 199 HIS A N 1
ATOM 1574 C CA . HIS A 1 199 ? 32.170 -8.403 -7.216 1.00 87.12 199 HIS A CA 1
ATOM 1575 C C . HIS A 1 199 ? 30.853 -7.992 -6.555 1.00 87.12 199 HIS A C 1
ATOM 1577 O O . HIS A 1 199 ? 30.021 -8.816 -6.158 1.00 87.12 199 HIS A O 1
ATOM 1583 N N . VAL A 1 200 ? 30.659 -6.680 -6.460 1.00 88.62 200 VAL A N 1
ATOM 1584 C CA . VAL A 1 200 ? 29.458 -6.087 -5.878 1.00 88.62 200 VAL A CA 1
ATOM 1585 C C . VAL A 1 200 ? 28.423 -5.881 -6.976 1.00 88.62 200 VAL A C 1
ATOM 1587 O O . VAL A 1 200 ? 28.746 -5.460 -8.083 1.00 88.62 200 VAL A O 1
ATOM 1590 N N . PHE A 1 201 ? 27.167 -6.175 -6.651 1.00 88.38 201 PHE A N 1
ATOM 1591 C CA . PHE A 1 201 ? 26.036 -5.875 -7.516 1.00 88.38 201 PHE A CA 1
ATOM 1592 C C . PHE A 1 201 ? 25.225 -4.731 -6.932 1.00 88.38 201 PHE A C 1
ATOM 1594 O O . PHE A 1 201 ? 24.877 -4.763 -5.747 1.00 88.38 201 PHE A O 1
ATOM 1601 N N . GLU A 1 202 ? 24.870 -3.779 -7.781 1.00 86.31 202 GLU A N 1
ATOM 1602 C CA . GLU A 1 202 ? 23.932 -2.711 -7.470 1.00 86.31 202 GLU A CA 1
ATOM 1603 C C . GLU A 1 202 ? 22.579 -2.982 -8.122 1.00 86.31 202 GLU A C 1
ATOM 1605 O O . GLU A 1 202 ? 22.474 -3.578 -9.195 1.00 86.31 202 GLU A O 1
ATOM 1610 N N . LEU A 1 203 ? 21.517 -2.598 -7.416 1.00 78.56 203 LEU A N 1
ATOM 1611 C CA . LEU A 1 203 ? 20.163 -2.689 -7.937 1.00 78.56 203 LEU A CA 1
ATOM 1612 C C . LEU A 1 203 ? 19.919 -1.487 -8.846 1.00 78.56 203 LEU A C 1
ATOM 1614 O O . LEU A 1 203 ? 19.821 -0.363 -8.355 1.00 78.56 203 LEU A O 1
ATOM 1618 N N . MET A 1 204 ? 19.761 -1.742 -10.140 1.00 75.50 204 MET A N 1
ATOM 1619 C CA . MET A 1 204 ? 19.475 -0.706 -11.121 1.00 75.50 204 MET A CA 1
ATOM 1620 C C . MET A 1 204 ? 17.988 -0.402 -11.157 1.00 75.50 204 MET A C 1
ATOM 1622 O O . MET A 1 204 ? 17.141 -1.292 -11.298 1.00 75.50 204 MET A O 1
ATOM 1626 N N . SER A 1 205 ? 17.657 0.881 -11.041 1.00 63.62 205 SER A N 1
ATOM 1627 C CA . SER A 1 205 ? 16.271 1.310 -11.110 1.00 63.62 205 SER A CA 1
ATOM 1628 C C . SER A 1 205 ? 15.767 1.242 -12.558 1.00 63.62 205 SER A C 1
ATOM 1630 O O . SER A 1 205 ? 16.460 1.613 -13.509 1.00 63.62 205 SER A O 1
ATOM 1632 N N . HIS A 1 206 ? 14.529 0.776 -12.759 1.00 63.69 206 HIS A N 1
ATOM 1633 C CA . HIS A 1 206 ? 13.906 0.807 -14.088 1.00 63.69 206 HIS A CA 1
ATOM 1634 C C . HIS A 1 206 ? 13.841 2.237 -14.645 1.00 63.69 206 HIS A C 1
ATOM 1636 O O . HIS A 1 206 ? 14.045 2.456 -15.838 1.00 63.69 206 HIS A O 1
ATOM 1642 N N . SER A 1 207 ? 13.660 3.214 -13.753 1.00 58.41 207 SER A N 1
ATOM 1643 C CA . SER A 1 207 ? 13.666 4.632 -14.079 1.00 58.41 207 SER A CA 1
ATOM 1644 C C . SER A 1 207 ? 14.918 5.096 -14.827 1.00 58.41 207 SER A C 1
ATOM 1646 O O . SER A 1 207 ? 14.828 5.924 -15.724 1.00 58.41 207 SER A O 1
ATOM 1648 N N . GLU A 1 208 ? 16.089 4.559 -14.514 1.00 63.97 208 GLU A N 1
ATOM 1649 C CA . GLU A 1 208 ? 17.342 5.035 -15.113 1.00 63.97 208 GLU A CA 1
ATOM 1650 C C . GLU A 1 208 ? 17.646 4.408 -16.476 1.00 63.97 208 GLU A C 1
ATOM 1652 O O . GLU A 1 208 ? 18.552 4.866 -17.165 1.00 63.97 208 GLU A O 1
ATOM 1657 N N . SER A 1 209 ? 16.913 3.366 -16.876 1.00 61.59 209 SER A N 1
ATOM 1658 C CA . SER A 1 209 ? 17.308 2.503 -17.998 1.00 61.59 209 SER A CA 1
ATOM 1659 C C . SER A 1 209 ? 16.230 2.273 -19.055 1.00 61.59 209 SER A C 1
ATOM 1661 O O . SER A 1 209 ? 16.490 1.566 -20.025 1.00 61.59 209 SER A O 1
ATOM 1663 N N . SER A 1 210 ? 15.030 2.840 -18.909 1.00 68.25 210 SER A N 1
ATOM 1664 C CA . SER A 1 210 ? 13.957 2.642 -19.886 1.00 68.25 210 SER A CA 1
ATOM 1665 C C . SER A 1 210 ? 13.103 3.879 -20.098 1.00 68.25 210 SER A C 1
ATOM 1667 O O . SER A 1 210 ? 12.540 4.412 -19.147 1.00 68.25 210 SER A O 1
ATOM 1669 N N . ASP A 1 211 ? 12.900 4.243 -21.364 1.00 64.75 211 ASP A N 1
ATOM 1670 C CA . ASP A 1 211 ? 11.984 5.314 -21.779 1.00 64.75 211 ASP A CA 1
ATOM 1671 C C . ASP A 1 211 ? 10.513 5.024 -21.420 1.00 64.75 211 ASP A C 1
ATOM 1673 O O . ASP A 1 211 ? 9.693 5.936 -21.363 1.00 64.75 211 ASP A O 1
ATOM 1677 N N . CYS A 1 212 ? 10.161 3.761 -21.152 1.00 62.53 212 CYS A N 1
ATOM 1678 C CA . CYS A 1 212 ? 8.818 3.353 -20.730 1.00 62.53 212 CYS A CA 1
ATOM 1679 C C . CYS A 1 212 ? 8.619 3.406 -19.206 1.00 62.53 212 CYS A C 1
ATOM 1681 O O . CYS A 1 212 ? 7.558 3.014 -18.709 1.00 62.53 212 CYS A O 1
ATOM 1683 N N . ALA A 1 213 ? 9.621 3.861 -18.450 1.00 66.25 213 ALA A N 1
ATOM 1684 C CA . ALA A 1 213 ? 9.519 3.946 -17.004 1.00 66.25 213 ALA A CA 1
ATOM 1685 C C . ALA A 1 213 ? 8.443 4.947 -16.564 1.00 66.25 213 ALA A C 1
ATOM 1687 O O . ALA A 1 213 ? 8.224 5.946 -17.259 1.00 66.25 213 ALA A O 1
ATOM 1688 N N . PRO A 1 214 ? 7.798 4.736 -15.396 1.00 68.19 214 PRO A N 1
ATOM 1689 C CA . PRO A 1 214 ? 6.689 5.573 -14.963 1.00 68.19 214 PRO A CA 1
ATOM 1690 C C . PRO A 1 214 ? 7.026 7.057 -15.007 1.00 68.19 214 PRO A C 1
ATOM 1692 O O . PRO A 1 214 ? 6.216 7.818 -15.505 1.00 68.19 214 PRO A O 1
ATOM 1695 N N . GLN A 1 215 ? 8.225 7.486 -14.587 1.00 70.75 215 GLN A N 1
ATOM 1696 C CA . GLN A 1 215 ? 8.584 8.910 -14.559 1.00 70.75 215 GLN A CA 1
ATOM 1697 C C . GLN A 1 215 ? 8.703 9.582 -15.940 1.00 70.75 215 GLN A C 1
ATOM 1699 O O . GLN A 1 215 ? 8.712 10.810 -16.003 1.00 70.75 215 GLN A O 1
ATOM 1704 N N . PHE A 1 216 ? 8.775 8.804 -17.024 1.00 74.62 216 PHE A N 1
ATOM 1705 C CA . PHE A 1 216 ? 8.729 9.305 -18.400 1.00 74.62 216 PHE A CA 1
ATOM 1706 C C . PHE A 1 216 ? 7.323 9.240 -19.012 1.00 74.62 216 PHE A C 1
ATOM 1708 O O . PHE A 1 216 ? 7.103 9.829 -20.068 1.00 74.62 216 PHE A O 1
ATOM 1715 N N . ALA A 1 217 ? 6.359 8.581 -18.354 1.00 78.88 217 ALA A N 1
ATOM 1716 C CA . ALA A 1 217 ? 4.984 8.503 -18.831 1.00 78.88 217 ALA A CA 1
ATOM 1717 C C . ALA A 1 217 ? 4.359 9.902 -18.918 1.00 78.88 217 ALA A C 1
ATOM 1719 O O . ALA A 1 217 ? 4.350 10.650 -17.939 1.00 78.88 217 ALA A O 1
ATOM 1720 N N . GLU A 1 218 ? 3.829 10.251 -20.087 1.00 87.69 218 GLU A N 1
ATOM 1721 C CA . GLU A 1 218 ? 3.133 11.513 -20.329 1.00 87.69 218 GLU A CA 1
ATOM 1722 C C . GLU A 1 218 ? 1.616 11.305 -20.260 1.00 87.69 218 GLU A C 1
ATOM 1724 O O . GLU A 1 218 ? 1.058 10.424 -20.913 1.00 87.69 218 GLU A O 1
ATOM 1729 N N . HIS A 1 219 ? 0.932 12.123 -19.458 1.00 89.44 219 HIS A N 1
ATOM 1730 C CA . HIS A 1 219 ? -0.527 12.147 -19.397 1.00 89.44 219 HIS A CA 1
ATOM 1731 C C . HIS A 1 219 ? -1.086 13.261 -20.290 1.00 89.44 219 HIS A C 1
ATOM 1733 O O . HIS A 1 219 ? -1.436 14.344 -19.808 1.00 89.44 219 HIS A O 1
ATOM 1739 N N . ASP A 1 220 ? -1.192 12.974 -21.588 1.00 87.94 220 ASP A N 1
ATOM 1740 C CA . ASP A 1 220 ? -1.682 13.915 -22.599 1.00 87.94 220 ASP A CA 1
ATOM 1741 C C . ASP A 1 220 ? -3.021 14.558 -22.215 1.00 87.94 220 ASP A C 1
ATOM 1743 O O . ASP A 1 220 ? -3.984 13.903 -21.813 1.00 87.94 220 ASP A O 1
ATOM 1747 N N . GLY A 1 221 ? -3.085 15.887 -22.327 1.00 88.12 221 GLY A N 1
ATOM 1748 C CA . GLY A 1 221 ? -4.281 16.667 -21.994 1.00 88.12 221 GLY A CA 1
ATOM 1749 C C . GLY A 1 221 ? -4.577 16.799 -20.493 1.00 88.12 221 GLY A C 1
ATOM 1750 O O . GLY A 1 221 ? -5.528 17.493 -20.123 1.00 88.12 221 GLY A O 1
ATOM 1751 N N . ILE A 1 222 ? -3.766 16.204 -19.612 1.00 91.81 222 ILE A N 1
ATOM 1752 C CA . ILE A 1 222 ? -3.911 16.317 -18.159 1.00 91.81 222 ILE A CA 1
ATOM 1753 C C . ILE A 1 222 ? -2.863 17.280 -17.602 1.00 91.81 222 ILE A C 1
ATOM 1755 O O . ILE A 1 222 ? -1.664 17.002 -17.575 1.00 91.81 222 ILE A O 1
ATOM 1759 N N . MET A 1 223 ? -3.333 18.418 -17.088 1.00 93.31 223 MET A N 1
ATOM 1760 C CA . MET A 1 223 ? -2.466 19.436 -16.493 1.00 93.31 223 MET A CA 1
ATOM 1761 C C . MET A 1 223 ? -2.499 19.407 -14.967 1.00 93.31 223 MET A C 1
ATOM 1763 O O . MET A 1 223 ? -3.569 19.399 -14.353 1.00 93.31 223 MET A O 1
ATOM 1767 N N . CYS A 1 224 ? -1.315 19.490 -14.357 1.00 93.12 224 CYS A N 1
ATOM 1768 C CA . CYS A 1 224 ? -1.171 19.679 -12.920 1.00 93.12 224 CYS A CA 1
ATOM 1769 C C . CYS A 1 224 ? -1.806 21.008 -12.500 1.00 93.12 224 CYS A C 1
ATOM 1771 O O . CYS A 1 224 ? -1.420 22.071 -12.990 1.00 93.12 224 CYS A O 1
ATOM 1773 N N . LYS A 1 225 ? -2.732 20.978 -11.538 1.00 92.69 225 LYS A N 1
ATOM 1774 C CA . LYS A 1 225 ? -3.433 22.184 -11.070 1.00 92.69 225 LYS A CA 1
ATOM 1775 C C . LYS A 1 225 ? -2.553 23.191 -10.344 1.00 92.69 225 LYS A C 1
ATOM 1777 O O . LYS A 1 225 ? -2.925 24.354 -10.269 1.00 92.69 225 LYS A O 1
ATOM 1782 N N . CYS A 1 226 ? -1.397 22.773 -9.841 1.00 89.69 226 CYS A N 1
ATOM 1783 C CA . CYS A 1 226 ? -0.492 23.657 -9.114 1.00 89.69 226 CYS A CA 1
ATOM 1784 C C . CYS A 1 226 ? 0.544 24.337 -10.019 1.00 89.69 226 CYS A C 1
ATOM 1786 O O . CYS A 1 226 ? 0.766 25.535 -9.879 1.00 89.69 226 CYS A O 1
ATOM 1788 N N . CYS A 1 227 ? 1.190 23.601 -10.930 1.00 92.00 227 CYS A N 1
ATOM 1789 C CA . CYS A 1 227 ? 2.241 24.160 -11.792 1.00 92.00 227 CYS A CA 1
ATOM 1790 C C . CYS A 1 227 ? 1.785 24.447 -13.229 1.00 92.00 227 CYS A C 1
ATOM 1792 O O . CYS A 1 227 ? 2.554 25.023 -13.994 1.00 92.00 227 CYS A O 1
ATOM 1794 N N . ASN A 1 228 ? 0.556 24.056 -13.591 1.00 91.62 228 ASN A N 1
ATOM 1795 C CA . ASN A 1 228 ? -0.049 24.231 -14.914 1.00 91.62 228 ASN A CA 1
ATOM 1796 C C . ASN A 1 228 ? 0.780 23.642 -16.074 1.00 91.62 228 ASN A C 1
ATOM 1798 O O . ASN A 1 228 ? 0.731 24.139 -17.196 1.00 91.62 228 ASN A O 1
ATOM 1802 N N . LYS A 1 229 ? 1.561 22.595 -15.790 1.00 93.12 229 LYS A N 1
ATOM 1803 C CA . LYS A 1 229 ? 2.304 21.807 -16.781 1.00 93.12 229 LYS A CA 1
ATOM 1804 C C . LYS A 1 229 ? 1.601 20.473 -17.024 1.00 93.12 229 LYS A C 1
ATOM 1806 O O . LYS A 1 229 ? 0.923 19.976 -16.116 1.00 93.12 229 LYS A O 1
ATOM 1811 N N . THR A 1 230 ? 1.800 19.893 -18.207 1.00 93.19 230 THR A N 1
ATOM 1812 C CA . THR A 1 230 ? 1.473 18.485 -18.474 1.00 93.19 230 THR A CA 1
ATOM 1813 C C . THR A 1 230 ? 2.132 17.607 -17.417 1.00 93.19 230 THR A C 1
ATOM 1815 O O . THR A 1 230 ? 3.266 17.864 -16.998 1.00 93.19 230 THR A O 1
ATOM 1818 N N . ILE A 1 231 ? 1.390 16.622 -16.916 1.00 91.31 231 ILE A N 1
ATOM 1819 C CA . ILE A 1 231 ? 1.921 15.701 -15.917 1.00 91.31 231 ILE A CA 1
ATOM 1820 C C . ILE A 1 231 ? 2.776 14.653 -16.627 1.00 91.31 231 ILE A C 1
ATOM 1822 O O . ILE A 1 231 ? 2.263 13.877 -17.429 1.00 91.31 231 ILE A O 1
ATOM 1826 N N . HIS A 1 232 ? 4.059 14.636 -16.275 1.00 87.69 232 HIS A N 1
ATOM 1827 C CA . HIS A 1 232 ? 4.957 13.518 -16.530 1.00 87.69 232 HIS A CA 1
ATOM 1828 C C . HIS A 1 232 ? 5.158 12.743 -15.232 1.00 87.69 232 HIS A C 1
ATOM 1830 O O . HIS A 1 232 ? 5.228 13.346 -14.151 1.00 87.69 232 HIS A O 1
ATOM 1836 N N . GLY A 1 233 ? 5.262 11.426 -15.328 1.00 84.00 233 GLY A N 1
ATOM 1837 C CA . GLY A 1 233 ? 5.403 10.596 -14.149 1.00 84.00 233 GLY A CA 1
ATOM 1838 C C . GLY A 1 233 ? 4.101 10.316 -13.425 1.00 84.00 233 GLY A C 1
ATOM 1839 O O . GLY A 1 233 ? 3.009 10.418 -13.977 1.00 84.00 233 GLY A O 1
ATOM 1840 N N . MET A 1 234 ? 4.242 9.997 -12.138 1.00 84.94 234 MET A N 1
ATOM 1841 C CA . MET A 1 234 ? 3.114 9.711 -11.262 1.00 84.94 234 MET A CA 1
ATOM 1842 C C . MET A 1 234 ? 2.113 10.874 -11.238 1.00 84.94 234 MET A C 1
ATOM 1844 O O . MET A 1 234 ? 2.410 11.983 -10.764 1.00 84.94 234 MET A O 1
ATOM 1848 N N . ARG A 1 235 ? 0.896 10.589 -11.703 1.00 91.62 235 ARG A N 1
ATOM 1849 C CA . ARG A 1 235 ? -0.264 11.471 -11.626 1.00 91.62 235 ARG A CA 1
ATOM 1850 C C . ARG A 1 235 ? -1.044 11.188 -10.350 1.00 91.62 235 ARG A C 1
ATOM 1852 O O . ARG A 1 235 ? -1.475 10.071 -10.097 1.00 91.62 235 ARG A O 1
ATOM 1859 N N . TRP A 1 236 ? -1.321 12.234 -9.582 1.00 90.38 236 TRP A N 1
ATOM 1860 C CA . TRP A 1 236 ? -2.152 12.167 -8.384 1.00 90.38 236 TRP A CA 1
ATOM 1861 C C . TRP A 1 236 ? -3.518 12.772 -8.666 1.00 90.38 236 TRP A C 1
ATOM 1863 O O . TRP A 1 236 ? -3.666 13.996 -8.687 1.00 90.38 236 TRP A O 1
ATOM 1873 N N . LYS A 1 237 ? -4.527 11.922 -8.850 1.00 91.69 237 LYS A N 1
ATOM 1874 C CA . LYS A 1 237 ? -5.912 12.331 -9.076 1.00 91.69 237 LYS A CA 1
ATOM 1875 C C . LYS A 1 237 ? -6.642 12.501 -7.750 1.00 91.69 237 LYS A C 1
ATOM 1877 O O . LYS A 1 237 ? -6.737 11.570 -6.957 1.00 91.69 237 LYS A O 1
ATOM 1882 N N . CYS A 1 238 ? -7.206 13.676 -7.502 1.00 90.25 238 CYS A N 1
ATOM 1883 C CA . CYS A 1 238 ? -8.063 13.891 -6.342 1.00 90.25 238 CYS A CA 1
ATOM 1884 C C . CYS A 1 238 ? -9.316 13.007 -6.435 1.00 90.25 238 CYS A C 1
ATOM 1886 O O . CYS A 1 238 ? -10.052 13.056 -7.419 1.00 90.25 238 CYS A O 1
ATOM 1888 N N . THR A 1 239 ? -9.610 12.252 -5.379 1.00 86.31 239 THR A N 1
ATOM 1889 C CA . THR A 1 239 ? -10.790 11.364 -5.320 1.00 86.31 239 THR A CA 1
ATOM 1890 C C . THR A 1 239 ? -12.093 12.106 -4.981 1.00 86.31 239 THR A C 1
ATOM 1892 O O . THR A 1 239 ? -13.158 11.500 -4.890 1.00 86.31 239 THR A O 1
ATOM 1895 N N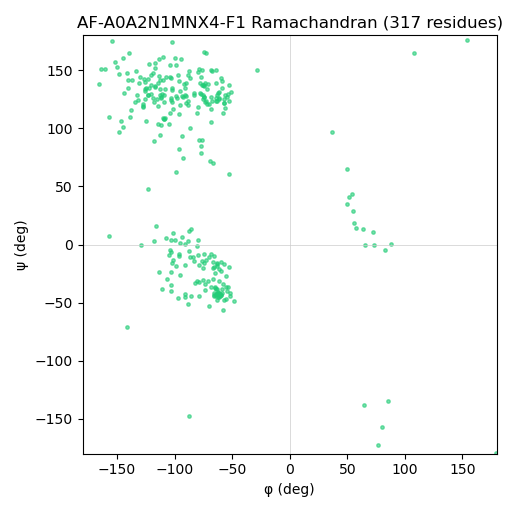 . PHE A 1 240 ? -12.019 13.424 -4.766 1.00 83.44 240 PHE A N 1
ATOM 1896 C CA . PHE A 1 240 ? -13.134 14.289 -4.363 1.00 83.44 240 PHE A CA 1
ATOM 1897 C C . PHE A 1 240 ? -13.512 15.292 -5.456 1.00 83.44 240 PHE A C 1
ATOM 1899 O O . PHE A 1 240 ? -14.625 15.813 -5.467 1.00 83.44 240 PHE A O 1
ATOM 1906 N N . CYS A 1 241 ? -12.577 15.604 -6.352 1.00 87.69 241 CYS A N 1
ATOM 1907 C CA . CYS A 1 241 ? -12.732 16.641 -7.358 1.00 87.69 241 CYS A CA 1
ATOM 1908 C C . CYS A 1 241 ? -12.527 16.044 -8.746 1.00 87.69 241 CYS A C 1
ATOM 1910 O O . CYS A 1 241 ? -11.504 15.424 -9.014 1.00 87.69 241 CYS A O 1
ATOM 1912 N N . ASN A 1 242 ? -13.475 16.290 -9.651 1.00 82.81 242 ASN A N 1
ATOM 1913 C CA . ASN A 1 242 ? -13.466 15.675 -10.981 1.00 82.81 242 ASN A CA 1
ATOM 1914 C C . ASN A 1 242 ? -12.197 16.010 -11.783 1.00 82.81 242 ASN A C 1
ATOM 1916 O O . ASN A 1 242 ? -11.604 15.120 -12.391 1.00 82.81 242 ASN A O 1
ATOM 1920 N N . ASN A 1 243 ? -11.764 17.274 -11.717 1.00 85.69 243 ASN A N 1
ATOM 1921 C CA . ASN A 1 243 ? -10.677 17.830 -12.526 1.00 85.69 243 ASN A CA 1
ATOM 1922 C C . ASN A 1 243 ? -9.569 18.409 -11.644 1.00 85.69 243 ASN A C 1
ATOM 1924 O O . ASN A 1 243 ? -9.182 19.562 -11.832 1.00 85.69 243 ASN A O 1
ATOM 1928 N N . TYR A 1 244 ? -9.119 17.674 -10.630 1.00 90.88 244 TYR A N 1
ATOM 1929 C CA . TYR A 1 244 ? -7.996 18.111 -9.808 1.00 90.88 244 TYR A CA 1
ATOM 1930 C C . TYR A 1 244 ? -6.914 17.039 -9.790 1.00 90.88 244 TYR A C 1
ATOM 1932 O O . TYR A 1 244 ? -7.054 16.007 -9.137 1.00 90.88 244 TYR A O 1
ATOM 1940 N N . ASP A 1 245 ? -5.837 17.315 -10.515 1.00 93.31 245 ASP A N 1
ATOM 1941 C CA . ASP A 1 245 ? -4.701 16.426 -10.691 1.00 93.31 245 ASP A CA 1
ATOM 1942 C C . ASP A 1 245 ? -3.421 17.165 -10.303 1.00 93.31 245 ASP A C 1
ATOM 1944 O O . ASP A 1 245 ? -3.263 18.354 -10.598 1.00 93.31 245 ASP A O 1
ATOM 1948 N N . LEU A 1 246 ? -2.507 16.470 -9.633 1.00 91.88 246 LEU A N 1
ATOM 1949 C CA . LEU A 1 246 ? -1.193 16.984 -9.261 1.00 91.88 246 LEU A CA 1
ATOM 1950 C C . LEU A 1 246 ? -0.103 16.067 -9.818 1.00 91.88 246 LEU A C 1
ATOM 1952 O O . LEU A 1 246 ? -0.249 14.848 -9.802 1.00 91.88 246 LEU A O 1
ATOM 1956 N N . CYS A 1 247 ? 1.009 16.643 -10.274 1.00 90.69 247 CYS A N 1
ATOM 1957 C CA . CYS A 1 247 ? 2.233 15.867 -10.477 1.00 90.69 247 CYS A CA 1
ATOM 1958 C C . CYS A 1 247 ? 2.871 15.509 -9.125 1.00 90.69 247 CYS A C 1
ATOM 1960 O O . CYS A 1 247 ? 2.563 16.136 -8.105 1.00 90.69 247 CYS A O 1
ATOM 1962 N N . GLN A 1 248 ? 3.799 14.550 -9.126 1.00 86.81 248 GLN A N 1
ATOM 1963 C CA . GLN A 1 248 ? 4.543 14.114 -7.938 1.00 86.81 248 GLN A CA 1
ATOM 1964 C C . GLN A 1 248 ? 5.132 15.283 -7.121 1.00 86.81 248 GLN A C 1
ATOM 1966 O O . GLN A 1 248 ? 4.923 15.368 -5.907 1.00 86.81 248 GLN A O 1
ATOM 1971 N N . ASP A 1 249 ? 5.804 16.230 -7.782 1.00 86.69 249 ASP A N 1
ATOM 1972 C CA . ASP A 1 249 ? 6.442 17.372 -7.114 1.00 86.69 249 ASP A CA 1
ATOM 1973 C C . ASP A 1 249 ? 5.429 18.273 -6.409 1.00 86.69 249 ASP A C 1
ATOM 1975 O O . ASP A 1 249 ? 5.647 18.720 -5.280 1.00 86.69 249 ASP A O 1
ATOM 1979 N N . CYS A 1 250 ? 4.300 18.543 -7.064 1.00 89.25 250 CYS A N 1
ATOM 1980 C CA . CYS A 1 250 ? 3.243 19.368 -6.497 1.00 89.25 250 CYS A CA 1
ATOM 1981 C C . CYS A 1 250 ? 2.469 18.623 -5.407 1.00 89.25 250 CYS A C 1
ATOM 1983 O O . CYS A 1 250 ? 2.085 19.243 -4.416 1.00 89.25 250 CYS A O 1
ATOM 1985 N N . LYS A 1 251 ? 2.294 17.302 -5.535 1.00 86.94 251 LYS A N 1
ATOM 1986 C CA . LYS A 1 251 ? 1.684 16.470 -4.494 1.00 86.94 251 LYS A CA 1
ATOM 1987 C C . LYS A 1 251 ? 2.495 16.515 -3.203 1.00 86.94 251 LYS A C 1
ATOM 1989 O O . LYS A 1 251 ? 1.913 16.699 -2.139 1.00 86.94 251 LYS A O 1
ATOM 1994 N N . SER A 1 252 ? 3.824 16.443 -3.284 1.00 80.19 252 SER A N 1
ATOM 1995 C CA . SER A 1 252 ? 4.692 16.520 -2.096 1.00 80.19 252 SER A CA 1
ATOM 1996 C C . SER A 1 252 ? 4.536 17.830 -1.304 1.00 80.19 252 SER A C 1
ATOM 1998 O O . SER A 1 252 ? 4.800 17.876 -0.104 1.00 80.19 252 SER A O 1
ATOM 2000 N N . LYS A 1 253 ? 4.057 18.894 -1.963 1.00 79.62 253 LYS A N 1
ATOM 2001 C CA . LYS A 1 253 ? 3.825 20.228 -1.392 1.00 79.62 253 LYS A CA 1
ATOM 2002 C C . LYS A 1 253 ? 2.345 20.509 -1.115 1.00 79.62 253 LYS A C 1
ATOM 2004 O O . LYS A 1 253 ? 2.015 21.619 -0.700 1.00 79.62 253 LYS A O 1
ATOM 2009 N N . SER A 1 254 ? 1.450 19.540 -1.336 1.00 72.94 254 SER A N 1
ATOM 2010 C CA . SER A 1 254 ? 0.002 19.782 -1.386 1.00 72.94 254 SER A CA 1
ATOM 2011 C C . SER A 1 254 ? -0.603 20.244 -0.066 1.00 72.94 254 SER A C 1
ATOM 2013 O O . SER A 1 254 ? -1.610 20.941 -0.072 1.00 72.94 254 SER A O 1
ATOM 2015 N N . SER A 1 255 ? 0.026 19.919 1.064 1.00 65.25 255 SER A N 1
ATOM 2016 C CA . SER A 1 255 ? -0.369 20.412 2.389 1.00 65.25 255 SER A CA 1
ATOM 2017 C C . SER A 1 255 ? -0.293 21.939 2.525 1.00 65.25 255 SER A C 1
ATOM 2019 O O . SER A 1 255 ? -0.972 22.495 3.384 1.00 65.25 255 SER A O 1
ATOM 2021 N N . ASN A 1 256 ? 0.482 22.610 1.665 1.00 61.12 256 ASN A N 1
ATOM 2022 C CA . ASN A 1 256 ? 0.672 24.063 1.649 1.00 61.12 256 ASN A CA 1
ATOM 2023 C C . ASN A 1 256 ? -0.030 24.753 0.466 1.00 61.12 256 ASN A C 1
ATOM 2025 O O . ASN A 1 256 ? 0.149 25.951 0.254 1.00 61.12 256 ASN A O 1
ATOM 2029 N N . ILE A 1 257 ? -0.804 24.016 -0.336 1.00 65.75 257 ILE A N 1
ATOM 2030 C CA . ILE A 1 257 ? -1.551 24.591 -1.458 1.00 65.75 257 ILE A CA 1
ATOM 2031 C C . ILE A 1 257 ? -2.896 25.084 -0.918 1.00 65.75 257 ILE A C 1
ATOM 2033 O O . ILE A 1 257 ? -3.815 24.300 -0.706 1.00 65.75 257 ILE A O 1
ATOM 2037 N N . HIS A 1 258 ? -3.005 26.394 -0.686 1.00 57.41 258 HIS A N 1
ATOM 2038 C CA . HIS A 1 258 ? -4.179 27.026 -0.065 1.00 57.41 258 HIS A CA 1
ATOM 2039 C C . HIS A 1 258 ? -5.489 26.891 -0.866 1.00 57.41 258 HIS A C 1
ATOM 2041 O O . HIS A 1 258 ? -6.564 27.063 -0.295 1.00 57.41 258 HIS A O 1
ATOM 2047 N N . ASP A 1 259 ? -5.409 26.531 -2.150 1.00 68.50 259 ASP A N 1
ATOM 2048 C CA . ASP A 1 259 ? -6.560 26.454 -3.060 1.00 68.50 259 ASP A CA 1
ATOM 2049 C C . ASP A 1 259 ? -7.193 25.053 -3.157 1.00 68.50 259 ASP A C 1
ATOM 2051 O O . ASP A 1 259 ? -8.079 24.822 -3.984 1.00 68.50 259 ASP A O 1
ATOM 2055 N N . HIS A 1 260 ? -6.761 24.090 -2.335 1.00 75.56 260 HIS A N 1
ATOM 2056 C CA . HIS A 1 260 ? -7.374 22.764 -2.290 1.00 75.56 260 HIS A CA 1
ATOM 2057 C C . HIS A 1 260 ? -7.472 22.230 -0.861 1.00 75.56 260 HIS A C 1
ATOM 2059 O O . HIS A 1 260 ? -6.491 22.309 -0.121 1.00 75.56 260 HIS A O 1
ATOM 2065 N N . PRO A 1 261 ? -8.620 21.657 -0.452 1.00 76.94 261 PRO A N 1
ATOM 2066 C CA . PRO A 1 261 ? -8.739 21.076 0.874 1.00 76.94 261 PRO A CA 1
ATOM 2067 C C . PRO A 1 261 ? -7.673 19.999 1.100 1.00 76.94 261 PRO A C 1
ATOM 2069 O O . PRO A 1 261 ? -7.596 18.997 0.388 1.00 76.94 261 PRO A O 1
ATOM 2072 N N . ASN A 1 262 ? -6.858 20.197 2.133 1.00 71.31 262 ASN A N 1
ATOM 2073 C CA . ASN A 1 262 ? -5.787 19.277 2.524 1.00 71.31 262 ASN A CA 1
ATOM 2074 C C . ASN A 1 262 ? -6.302 17.911 3.013 1.00 71.31 262 ASN A C 1
ATOM 2076 O O . ASN A 1 262 ? -5.515 16.986 3.194 1.00 71.31 262 ASN A O 1
ATOM 2080 N N . ASN A 1 263 ? -7.614 17.781 3.218 1.00 70.31 263 ASN A N 1
ATOM 2081 C CA . ASN A 1 263 ? -8.271 16.555 3.643 1.00 70.31 263 ASN A CA 1
ATOM 2082 C C . ASN A 1 263 ? -8.755 15.664 2.490 1.00 70.31 263 ASN A C 1
ATOM 2084 O O . ASN A 1 263 ? -9.333 14.605 2.745 1.00 70.31 263 ASN A O 1
ATOM 2088 N N . HIS A 1 264 ? -8.540 16.073 1.241 1.00 80.62 264 HIS A N 1
ATOM 2089 C CA . HIS A 1 264 ? -8.863 15.247 0.089 1.00 80.62 264 HIS A CA 1
ATOM 2090 C C . HIS A 1 264 ? -7.791 14.169 -0.124 1.00 80.62 264 HIS A C 1
ATOM 2092 O O . HIS A 1 264 ? -6.591 14.446 -0.145 1.00 80.62 264 HIS A O 1
ATOM 2098 N N . ALA A 1 265 ? -8.233 12.924 -0.290 1.00 81.88 265 ALA A N 1
ATOM 2099 C CA . ALA A 1 265 ? -7.375 11.809 -0.673 1.00 81.88 265 ALA A CA 1
ATOM 2100 C C . ALA A 1 265 ? -7.102 11.817 -2.178 1.00 81.88 265 ALA A C 1
ATOM 2102 O O . ALA A 1 265 ? -7.959 12.204 -2.985 1.00 81.88 265 ALA A O 1
ATOM 2103 N N . PHE A 1 266 ? -5.920 11.337 -2.548 1.00 87.06 266 PHE A N 1
ATOM 2104 C CA . PHE A 1 266 ? -5.471 11.251 -3.928 1.00 87.06 266 PHE A CA 1
ATOM 2105 C C . PHE A 1 266 ? -5.245 9.795 -4.319 1.00 87.06 266 PHE A C 1
ATOM 2107 O O . PHE A 1 266 ? -4.646 9.032 -3.569 1.00 87.06 266 PHE A O 1
ATOM 2114 N N . GLN A 1 267 ? -5.707 9.436 -5.509 1.00 87.06 267 GLN A N 1
ATOM 2115 C CA . GLN A 1 267 ? -5.403 8.175 -6.158 1.00 87.06 267 GLN A CA 1
ATOM 2116 C C . GLN A 1 267 ? -4.180 8.369 -7.067 1.00 87.06 267 GLN A C 1
ATOM 2118 O O . GLN A 1 267 ? -4.187 9.290 -7.891 1.00 87.06 267 GLN A O 1
ATOM 2123 N N . PRO A 1 268 ? -3.140 7.540 -6.927 1.00 86.25 268 PRO A N 1
ATOM 2124 C CA . PRO A 1 268 ? -2.023 7.524 -7.857 1.00 86.25 268 PRO A CA 1
ATOM 2125 C C . PRO A 1 268 ? -2.389 6.800 -9.156 1.00 86.25 268 PRO A C 1
ATOM 2127 O O . PRO A 1 268 ? -3.136 5.824 -9.156 1.00 86.25 268 PRO A O 1
ATOM 2130 N N . ILE A 1 269 ? -1.858 7.306 -10.263 1.00 86.62 269 ILE A N 1
ATOM 2131 C CA . ILE A 1 269 ? -2.006 6.770 -11.613 1.00 86.62 269 ILE A CA 1
ATOM 2132 C C . ILE A 1 269 ? -0.627 6.893 -12.267 1.00 86.62 269 ILE A C 1
ATOM 2134 O O . ILE A 1 269 ? -0.162 8.003 -12.522 1.00 86.62 269 ILE A O 1
ATOM 2138 N N . ALA A 1 270 ? 0.048 5.768 -12.487 1.00 80.12 270 ALA A N 1
ATOM 2139 C CA . ALA A 1 270 ? 1.409 5.741 -13.022 1.00 80.12 270 ALA A CA 1
ATOM 2140 C C . ALA A 1 270 ? 1.454 5.867 -14.549 1.00 80.12 270 ALA A C 1
ATOM 2142 O O . ALA A 1 270 ? 2.394 6.440 -15.090 1.00 80.12 270 ALA A O 1
ATOM 2143 N N . TYR A 1 271 ? 0.440 5.331 -15.232 1.00 80.88 271 TYR A N 1
ATOM 2144 C CA . TYR A 1 271 ? 0.353 5.307 -16.690 1.00 80.88 271 TYR A CA 1
ATOM 2145 C C . TYR A 1 271 ? -1.036 5.751 -17.161 1.00 80.88 271 TYR A C 1
ATOM 2147 O O . TYR A 1 271 ? -2.018 5.533 -16.446 1.00 80.88 271 TYR A O 1
ATOM 2155 N N . PRO A 1 272 ? -1.159 6.376 -18.345 1.00 81.19 272 PRO A N 1
ATOM 2156 C CA . PRO A 1 272 ? -2.458 6.682 -18.930 1.00 81.19 272 PRO A CA 1
ATOM 2157 C C . PRO A 1 272 ? -3.263 5.401 -19.161 1.00 81.19 272 PRO A C 1
ATOM 2159 O O . PRO A 1 272 ? -2.715 4.369 -19.553 1.00 81.19 272 PRO A O 1
ATOM 2162 N N . GLU A 1 273 ? -4.574 5.472 -18.947 1.00 71.19 273 GLU A N 1
ATOM 2163 C CA . GLU A 1 273 ? -5.479 4.414 -19.382 1.00 71.19 273 GLU A CA 1
ATOM 2164 C C . GLU A 1 273 ? -5.512 4.428 -20.912 1.00 71.19 273 GLU A C 1
ATOM 2166 O O . GLU A 1 273 ? -6.092 5.326 -21.522 1.00 71.19 273 GLU A O 1
ATOM 2171 N N . PHE A 1 274 ? -4.848 3.460 -21.538 1.00 65.38 274 PHE A N 1
ATOM 2172 C CA . PHE A 1 274 ? -4.980 3.228 -22.967 1.00 65.38 274 PHE A CA 1
ATOM 2173 C C . PHE A 1 274 ? -5.919 2.044 -23.200 1.00 65.38 274 PHE A C 1
ATOM 2175 O O . PHE A 1 274 ? -5.607 0.912 -22.829 1.00 65.38 274 PHE A O 1
ATOM 2182 N N . GLU A 1 275 ? -7.054 2.293 -23.851 1.00 50.16 275 GLU A N 1
ATOM 2183 C CA . GLU A 1 275 ? -7.835 1.237 -24.495 1.00 50.16 275 GLU A CA 1
ATOM 2184 C C . GLU A 1 275 ? -7.125 0.858 -25.799 1.00 50.16 275 GLU A C 1
ATOM 2186 O O . GLU A 1 275 ? -7.358 1.455 -26.849 1.00 50.16 275 GLU A O 1
ATOM 2191 N N . PHE A 1 276 ? -6.209 -0.106 -25.741 1.00 52.75 276 PHE A N 1
ATOM 2192 C CA . PHE A 1 276 ? -5.716 -0.750 -26.953 1.00 52.75 276 PHE A CA 1
ATOM 2193 C C . PHE A 1 276 ? -6.458 -2.068 -27.171 1.00 52.75 276 PHE A C 1
ATOM 2195 O O . PHE A 1 276 ? -6.466 -2.944 -26.307 1.00 52.75 276 PHE A O 1
ATOM 2202 N N . ASP A 1 277 ? -7.044 -2.216 -28.357 1.00 41.72 277 ASP A N 1
ATOM 2203 C CA . ASP A 1 277 ? -7.594 -3.474 -28.856 1.00 41.72 277 ASP A CA 1
ATOM 2204 C C . ASP A 1 277 ? -6.422 -4.349 -29.334 1.00 41.72 277 ASP A C 1
ATOM 2206 O O . ASP A 1 277 ? -6.062 -4.358 -30.512 1.00 41.72 277 ASP A O 1
ATOM 2210 N N . ILE A 1 278 ? -5.723 -4.997 -28.396 1.00 52.16 278 ILE A N 1
ATOM 2211 C CA . ILE A 1 278 ? -4.642 -5.934 -28.724 1.00 52.16 278 ILE A CA 1
ATOM 2212 C C . ILE A 1 278 ? -5.067 -7.326 -28.287 1.00 52.16 278 ILE A C 1
ATOM 2214 O O . ILE A 1 278 ? -5.001 -7.695 -27.115 1.00 52.16 278 ILE A O 1
ATOM 2218 N N . SER A 1 279 ? -5.464 -8.134 -29.264 1.00 49.41 279 SER A N 1
ATOM 2219 C CA . SER A 1 279 ? -5.460 -9.584 -29.140 1.00 49.41 279 SER A CA 1
ATOM 2220 C C . SER A 1 279 ? -4.004 -10.070 -29.096 1.00 49.41 279 SER A C 1
ATOM 2222 O O . SER A 1 279 ? -3.499 -10.609 -30.082 1.00 49.41 279 SER A O 1
ATOM 2224 N N . GLU A 1 280 ? -3.284 -9.836 -27.996 1.00 50.91 280 GLU A N 1
ATOM 2225 C CA . GLU A 1 280 ? -2.003 -10.511 -27.791 1.00 50.91 280 GLU A CA 1
ATOM 2226 C C . GLU A 1 280 ? -2.281 -11.996 -27.515 1.00 50.91 280 GLU A C 1
ATOM 2228 O O . GLU A 1 280 ? -2.986 -12.323 -26.558 1.00 50.91 280 GLU A O 1
ATOM 2233 N N . PRO A 1 281 ? -1.750 -12.925 -28.330 1.00 50.00 281 PRO A N 1
ATOM 2234 C CA . PRO A 1 281 ? -2.068 -14.344 -28.200 1.00 50.00 281 PRO A CA 1
ATOM 2235 C C . PRO A 1 281 ? -1.501 -14.985 -26.923 1.00 50.00 281 PRO A C 1
ATOM 2237 O O . PRO A 1 281 ? -1.858 -16.121 -26.634 1.00 50.00 281 PRO A O 1
ATOM 2240 N N . ASN A 1 282 ? -0.660 -14.278 -26.154 1.00 54.31 282 ASN A N 1
ATOM 2241 C CA . ASN A 1 282 ? -0.119 -14.715 -24.865 1.00 54.31 282 ASN A CA 1
ATOM 2242 C C . ASN A 1 282 ? 0.114 -13.505 -23.936 1.00 54.31 282 ASN A C 1
ATOM 2244 O O . ASN A 1 282 ? 1.160 -12.864 -24.045 1.00 54.31 282 ASN A O 1
ATOM 2248 N N . PRO A 1 283 ? -0.810 -13.180 -23.014 1.00 62.66 283 PRO A N 1
ATOM 2249 C CA . PRO A 1 283 ? -0.594 -12.098 -22.060 1.00 62.66 283 PRO A CA 1
ATOM 2250 C C . PRO A 1 283 ? 0.578 -12.444 -21.134 1.00 62.66 283 PRO A C 1
ATOM 2252 O O . PRO A 1 283 ? 0.589 -13.488 -20.481 1.00 62.66 283 PRO A O 1
ATOM 2255 N N . THR A 1 284 ? 1.567 -11.557 -21.054 1.00 66.50 284 THR A N 1
ATOM 2256 C CA . THR A 1 284 ? 2.705 -11.725 -20.140 1.00 66.50 284 THR A CA 1
ATOM 2257 C C . THR A 1 284 ? 2.206 -11.591 -18.695 1.00 66.50 284 THR A C 1
ATOM 2259 O O . THR A 1 284 ? 1.612 -10.577 -18.358 1.00 66.50 284 THR A O 1
ATOM 2262 N N . ILE A 1 285 ? 2.418 -12.573 -17.814 1.00 67.56 285 ILE A N 1
ATOM 2263 C CA . ILE A 1 285 ? 1.892 -12.551 -16.428 1.00 67.56 285 ILE A CA 1
ATOM 2264 C C . ILE A 1 285 ? 2.932 -11.976 -15.474 1.00 67.56 285 ILE A C 1
ATOM 2266 O O . ILE A 1 285 ? 4.068 -12.428 -15.493 1.00 67.56 285 ILE A O 1
ATOM 2270 N N . CYS A 1 286 ? 2.587 -10.981 -14.658 1.00 64.31 286 CYS A N 1
ATOM 2271 C CA . CYS A 1 286 ? 3.431 -10.382 -13.618 1.00 64.31 286 CYS A CA 1
ATOM 2272 C C . CYS A 1 286 ? 3.937 -11.418 -12.601 1.00 64.31 286 CYS A C 1
ATOM 2274 O O . CYS A 1 286 ? 3.131 -11.997 -11.887 1.00 64.31 286 CYS A O 1
ATOM 2276 N N . ASP A 1 287 ? 5.255 -11.567 -12.435 1.00 58.56 287 ASP A N 1
ATOM 2277 C CA . ASP A 1 287 ? 5.825 -12.519 -11.458 1.00 58.56 287 ASP A CA 1
ATOM 2278 C C . ASP A 1 287 ? 5.602 -12.101 -9.987 1.00 58.56 287 ASP A C 1
ATOM 2280 O O . ASP A 1 287 ? 5.846 -12.877 -9.071 1.00 58.56 287 ASP A O 1
ATOM 2284 N N . TYR A 1 288 ? 5.146 -10.864 -9.745 1.00 62.59 288 TYR A N 1
ATOM 2285 C CA . TYR A 1 288 ? 4.947 -10.307 -8.401 1.00 62.59 288 TYR A CA 1
ATOM 2286 C C . TYR A 1 288 ? 3.477 -10.274 -7.949 1.00 62.59 288 TYR A C 1
ATOM 2288 O O . TYR A 1 288 ? 3.181 -10.529 -6.781 1.00 62.59 288 TYR A O 1
ATOM 2296 N N . CYS A 1 289 ? 2.553 -9.926 -8.852 1.00 66.12 289 CYS A N 1
ATOM 2297 C CA . CYS A 1 289 ? 1.114 -9.837 -8.568 1.00 66.12 289 CYS A CA 1
ATOM 2298 C C . CYS A 1 289 ? 0.255 -10.810 -9.388 1.00 66.12 289 CYS A C 1
ATOM 2300 O O . CYS A 1 289 ? -0.974 -10.736 -9.318 1.00 66.12 289 CYS A O 1
ATOM 2302 N N . GLU A 1 290 ? 0.885 -11.663 -10.203 1.00 68.19 290 GLU A N 1
ATOM 2303 C CA . GLU A 1 290 ? 0.253 -12.713 -11.017 1.00 68.19 290 GLU A CA 1
ATOM 2304 C C . GLU A 1 290 ? -0.847 -12.208 -11.970 1.00 68.19 290 GLU A C 1
ATOM 2306 O O . GLU A 1 290 ? -1.674 -12.972 -12.461 1.00 68.19 290 GLU A O 1
ATOM 2311 N N . SER A 1 291 ? -0.873 -10.902 -12.250 1.00 70.31 291 SER A N 1
ATOM 2312 C CA . SER A 1 291 ? -1.833 -10.275 -13.164 1.00 70.31 291 SER A CA 1
ATOM 2313 C C . SER A 1 291 ? -1.219 -10.063 -14.546 1.00 70.31 291 SER A C 1
ATOM 2315 O O . SER A 1 291 ? -0.003 -9.938 -14.679 1.00 70.31 291 SER A O 1
ATOM 2317 N N . SER A 1 292 ? -2.053 -10.005 -15.583 1.00 71.62 292 SER A N 1
ATOM 2318 C CA . SER A 1 292 ? -1.602 -9.743 -16.951 1.00 71.62 292 SER A CA 1
ATOM 2319 C C . SER A 1 292 ? -0.953 -8.360 -17.072 1.00 71.62 292 SER A C 1
ATOM 2321 O O . SER A 1 292 ? -1.519 -7.355 -16.643 1.00 71.62 292 SER A O 1
ATOM 2323 N N . CYS A 1 293 ? 0.234 -8.321 -17.665 1.00 70.25 293 CYS A N 1
ATOM 2324 C CA . CYS A 1 293 ? 0.909 -7.119 -18.125 1.00 70.25 293 CYS A CA 1
ATOM 2325 C C . CYS A 1 293 ? 0.432 -6.783 -19.541 1.00 70.25 293 CYS A C 1
ATOM 2327 O O . CYS A 1 293 ? 0.262 -7.682 -20.365 1.00 70.25 293 CYS A O 1
ATOM 2329 N N . LEU A 1 294 ? 0.289 -5.493 -19.834 1.00 68.56 294 LEU A N 1
ATOM 2330 C CA . LEU A 1 294 ? 0.013 -4.977 -21.173 1.00 68.56 294 LEU A CA 1
ATOM 2331 C C . LEU A 1 294 ? 1.253 -4.224 -21.652 1.00 68.56 294 LEU A C 1
ATOM 2333 O O . LEU A 1 294 ? 1.764 -3.389 -20.909 1.00 68.56 294 LEU A O 1
ATOM 2337 N N . LEU A 1 295 ? 1.754 -4.524 -22.856 1.00 67.19 295 LEU A N 1
ATOM 2338 C CA . LEU A 1 295 ? 2.939 -3.860 -23.424 1.00 67.19 295 LEU A CA 1
ATOM 2339 C C . LEU A 1 295 ? 4.150 -3.864 -22.466 1.00 67.19 295 LEU A C 1
ATOM 2341 O O . LEU A 1 295 ? 4.850 -2.866 -22.322 1.00 67.19 295 LEU A O 1
ATOM 2345 N N . ALA A 1 296 ? 4.376 -4.989 -21.776 1.00 63.34 296 ALA A N 1
ATOM 2346 C CA . ALA A 1 296 ? 5.418 -5.158 -20.754 1.00 63.34 296 ALA A CA 1
ATOM 2347 C C . ALA A 1 296 ? 5.284 -4.284 -19.485 1.00 63.34 296 ALA A C 1
ATOM 2349 O O . ALA A 1 296 ? 6.208 -4.246 -18.672 1.00 63.34 296 ALA A O 1
ATOM 2350 N N . ILE A 1 297 ? 4.130 -3.650 -19.268 1.00 67.00 297 ILE A N 1
ATOM 2351 C CA . ILE A 1 297 ? 3.827 -2.841 -18.084 1.00 67.00 297 ILE A CA 1
ATOM 2352 C C . ILE A 1 297 ? 2.801 -3.575 -17.220 1.00 67.00 297 ILE A C 1
ATOM 2354 O O . ILE A 1 297 ? 1.738 -3.991 -17.687 1.00 67.00 297 ILE A O 1
ATOM 2358 N N . CYS A 1 298 ? 3.094 -3.719 -15.928 1.00 73.06 298 CYS A N 1
ATOM 2359 C CA . CYS A 1 298 ? 2.110 -4.202 -14.966 1.00 73.06 298 CYS A CA 1
ATOM 2360 C C . CYS A 1 298 ? 1.391 -3.022 -14.311 1.00 73.06 298 CYS A C 1
ATOM 2362 O O . CYS A 1 298 ? 1.839 -2.531 -13.277 1.00 73.06 298 CYS A O 1
ATOM 2364 N N . GLN A 1 299 ? 0.241 -2.621 -14.862 1.00 73.69 299 GLN A N 1
ATOM 2365 C CA . GLN A 1 299 ? -0.524 -1.474 -14.355 1.00 73.69 299 GLN A CA 1
ATOM 2366 C C . GLN A 1 299 ? -0.853 -1.581 -12.862 1.00 73.69 299 GLN A C 1
ATOM 2368 O O . GLN A 1 299 ? -0.701 -0.598 -12.147 1.00 73.69 299 GLN A O 1
ATOM 2373 N N . LYS A 1 300 ? -1.211 -2.776 -12.365 1.00 74.50 300 LYS A N 1
ATOM 2374 C CA . LYS A 1 300 ? -1.462 -2.975 -10.929 1.00 74.50 300 LYS A CA 1
ATOM 2375 C C . LYS A 1 300 ? -0.251 -2.600 -10.080 1.00 74.50 300 LYS A C 1
ATOM 2377 O O . LYS A 1 300 ? -0.353 -1.746 -9.215 1.00 74.50 300 LYS A O 1
ATOM 2382 N N . CYS A 1 301 ? 0.903 -3.212 -10.338 1.00 73.81 301 CYS A N 1
ATOM 2383 C CA . CYS A 1 301 ? 2.132 -2.932 -9.598 1.00 73.81 301 CYS A CA 1
ATOM 2384 C C . CYS A 1 301 ? 2.570 -1.468 -9.713 1.00 73.81 301 CYS A C 1
ATOM 2386 O O . CYS A 1 301 ? 2.904 -0.878 -8.690 1.00 73.81 301 CYS A O 1
ATOM 2388 N N . ALA A 1 302 ? 2.513 -0.898 -10.920 1.00 72.12 302 ALA A N 1
ATOM 2389 C CA . ALA A 1 302 ? 2.879 0.492 -11.185 1.00 72.12 302 ALA A CA 1
ATOM 2390 C C . ALA A 1 302 ? 1.994 1.482 -10.429 1.00 72.12 302 ALA A C 1
ATOM 2392 O O . ALA A 1 302 ? 2.467 2.456 -9.845 1.00 72.12 302 ALA A O 1
ATOM 2393 N N . ASN A 1 303 ? 0.699 1.186 -10.374 1.00 74.50 303 ASN A N 1
ATOM 2394 C CA . ASN A 1 303 ? -0.248 1.948 -9.588 1.00 74.50 303 ASN A CA 1
ATOM 2395 C C . ASN A 1 303 ? -0.203 1.583 -8.107 1.00 74.50 303 ASN A C 1
ATOM 2397 O O . ASN A 1 303 ? -1.050 2.096 -7.411 1.00 74.50 303 ASN A O 1
ATOM 2401 N N . GLY A 1 304 ? 0.693 0.713 -7.616 1.00 79.06 304 GLY A N 1
ATOM 2402 C CA . GLY A 1 304 ? 0.765 0.284 -6.210 1.00 79.06 304 GLY A CA 1
ATOM 2403 C C . GLY A 1 304 ? -0.356 -0.657 -5.749 1.00 79.06 304 GLY A C 1
ATOM 2404 O O . GLY A 1 304 ? -0.515 -0.897 -4.550 1.00 79.06 304 GLY A O 1
ATOM 2405 N N . GLU A 1 305 ? -1.156 -1.181 -6.670 1.00 84.75 305 GLU A N 1
ATOM 2406 C CA . GLU A 1 305 ? -2.324 -2.013 -6.405 1.00 84.75 305 GLU A CA 1
ATOM 2407 C C . GLU A 1 305 ? -1.960 -3.466 -6.066 1.00 84.75 305 GLU A C 1
ATOM 2409 O O . GLU A 1 305 ? -0.961 -4.040 -6.517 1.00 84.75 305 GLU A O 1
ATOM 2414 N N . PHE A 1 306 ? -2.814 -4.099 -5.266 1.00 86.12 306 PHE A N 1
ATOM 2415 C CA . PHE A 1 306 ? -2.714 -5.507 -4.914 1.00 86.12 306 PHE A CA 1
ATOM 2416 C C . PHE A 1 306 ? -4.079 -6.114 -4.594 1.00 86.12 306 PHE A C 1
ATOM 2418 O O . PHE A 1 306 ? -5.026 -5.425 -4.221 1.00 86.12 306 PHE A O 1
ATOM 2425 N N . CYS A 1 307 ? -4.171 -7.435 -4.725 1.00 88.50 307 CYS A N 1
ATOM 2426 C CA . CYS A 1 307 ? -5.346 -8.190 -4.310 1.00 88.50 307 CYS A CA 1
ATOM 2427 C C . CYS A 1 307 ? -5.133 -8.754 -2.902 1.00 88.50 307 CYS A C 1
ATOM 2429 O O . CYS A 1 307 ? -4.042 -9.216 -2.564 1.00 88.50 307 CYS A O 1
ATOM 2431 N N . VAL A 1 308 ? -6.186 -8.735 -2.095 1.00 90.69 308 VAL A N 1
ATOM 2432 C CA . VAL A 1 308 ? -6.193 -9.260 -0.728 1.00 90.69 308 VAL A CA 1
ATOM 2433 C C . VAL A 1 308 ? -6.613 -10.730 -0.757 1.00 90.69 308 VAL A C 1
ATOM 2435 O O . VAL A 1 308 ? -7.642 -11.070 -1.337 1.00 90.69 308 VAL A O 1
ATOM 2438 N N . GLU A 1 309 ? -5.816 -11.606 -0.144 1.00 89.81 309 GLU A N 1
ATOM 2439 C CA . GLU A 1 309 ? -6.201 -12.999 0.127 1.00 89.81 309 GLU A CA 1
ATOM 2440 C C . GLU A 1 309 ? -6.972 -13.099 1.445 1.00 89.81 309 GLU A C 1
ATOM 2442 O O . GLU A 1 309 ? -8.001 -13.764 1.518 1.00 89.81 309 GLU A O 1
ATOM 2447 N N . GLU A 1 310 ? -6.484 -12.412 2.478 1.00 93.12 310 GLU A N 1
ATOM 2448 C CA . GLU A 1 310 ? -7.110 -12.354 3.796 1.00 93.12 310 GLU A CA 1
ATOM 2449 C C . GLU A 1 310 ? -6.837 -10.998 4.453 1.00 93.12 310 GLU A C 1
ATOM 2451 O O . GLU A 1 310 ? -5.768 -10.410 4.272 1.00 93.12 310 GLU A O 1
ATOM 2456 N N . CYS A 1 311 ? -7.797 -10.514 5.238 1.00 95.00 311 CYS A N 1
ATOM 2457 C CA . CYS A 1 311 ? -7.652 -9.314 6.055 1.00 95.00 311 CYS A CA 1
ATOM 2458 C C . CYS A 1 311 ? -8.144 -9.608 7.470 1.00 95.00 311 CYS A C 1
ATOM 2460 O O . CYS A 1 311 ? -9.284 -10.023 7.658 1.00 95.00 311 CYS A O 1
ATOM 2462 N N . GLU A 1 312 ? -7.304 -9.385 8.473 1.00 95.38 312 GLU A N 1
ATOM 2463 C CA . GLU A 1 312 ? -7.670 -9.521 9.879 1.00 95.38 312 GLU A CA 1
ATOM 2464 C C . GLU A 1 312 ? -7.442 -8.204 10.614 1.00 95.38 312 GLU A C 1
ATOM 2466 O O . GLU A 1 312 ? -6.385 -7.585 10.495 1.00 95.38 312 GLU A O 1
ATOM 2471 N N . ILE A 1 313 ? -8.415 -7.794 11.425 1.00 96.12 313 ILE A N 1
ATOM 2472 C CA . ILE A 1 313 ? -8.292 -6.619 12.287 1.00 96.12 313 ILE A CA 1
ATOM 2473 C C . ILE A 1 313 ? -8.420 -7.063 13.733 1.00 96.12 313 ILE A C 1
ATOM 2475 O O . ILE A 1 313 ? -9.394 -7.709 14.133 1.00 96.12 313 ILE A O 1
ATOM 2479 N N . PHE A 1 314 ? -7.424 -6.693 14.529 1.00 94.88 314 PHE A N 1
ATOM 2480 C CA . PHE A 1 314 ? -7.365 -6.971 15.953 1.00 94.88 314 PHE A CA 1
ATOM 2481 C C . PHE A 1 314 ? -7.472 -5.674 16.737 1.00 94.88 314 PHE A C 1
ATOM 2483 O O . PHE A 1 314 ? -6.748 -4.722 16.464 1.00 94.88 314 PHE A O 1
ATOM 2490 N N . GLN A 1 315 ? -8.312 -5.662 17.763 1.00 94.62 315 GLN A N 1
ATOM 2491 C CA . GLN A 1 315 ? -8.216 -4.673 18.824 1.00 94.62 315 GLN A CA 1
ATOM 2492 C C . GLN A 1 315 ? -7.069 -5.057 19.762 1.00 94.62 315 GLN A C 1
ATOM 2494 O O . GLN A 1 315 ? -6.979 -6.201 20.222 1.00 94.62 315 GLN A O 1
ATOM 2499 N N . VAL A 1 316 ? -6.197 -4.093 20.029 1.00 90.81 316 VAL A N 1
ATOM 2500 C CA . VAL A 1 316 ? -5.039 -4.210 20.908 1.00 90.81 316 VAL A CA 1
ATOM 2501 C C . VAL A 1 316 ? -5.422 -3.702 22.289 1.00 90.81 316 VAL A C 1
ATOM 2503 O O . VAL A 1 316 ? -5.781 -2.539 22.469 1.00 90.81 316 VAL A O 1
ATOM 2506 N N . ILE A 1 317 ? -5.321 -4.582 23.276 1.00 88.06 317 ILE A N 1
ATOM 2507 C CA . ILE A 1 317 ? -5.621 -4.290 24.674 1.00 88.06 317 ILE A CA 1
ATOM 2508 C C . ILE A 1 317 ? -4.311 -4.394 25.448 1.00 88.06 317 ILE A C 1
ATOM 2510 O O . ILE A 1 317 ? -3.662 -5.441 25.459 1.00 88.06 317 ILE A O 1
ATOM 2514 N N . LYS A 1 318 ? -3.897 -3.296 26.079 1.00 81.62 318 LYS A N 1
ATOM 2515 C CA . LYS A 1 318 ? -2.713 -3.281 26.940 1.00 81.62 318 LYS A CA 1
ATOM 2516 C C . LYS A 1 318 ? -3.048 -3.979 28.260 1.00 81.62 318 LYS A C 1
ATOM 2518 O O . LYS A 1 318 ? -4.053 -3.629 28.878 1.00 81.62 318 LYS A O 1
ATOM 2523 N N . ARG A 1 319 ? -2.236 -4.962 28.655 1.00 76.25 319 ARG A N 1
ATOM 2524 C CA . ARG A 1 319 ? -2.326 -5.628 29.962 1.00 76.25 319 ARG A CA 1
ATOM 2525 C C . ARG A 1 319 ? -1.374 -5.001 30.971 1.00 76.25 319 ARG A C 1
ATOM 2527 O O . ARG A 1 319 ? -0.290 -4.533 30.546 1.00 76.25 319 ARG A O 1
#

Organism: NCBI:txid588596

Solvent-accessible surface area (backbone atoms only — not comparable to full-atom values): 17184 Å² total; per-residue (Å²): 110,71,65,63,54,53,48,53,53,52,51,48,50,50,47,28,68,69,68,76,46,88,71,56,72,44,76,45,79,74,46,38,25,90,80,71,50,46,45,19,63,56,42,48,73,69,42,43,70,43,48,30,31,38,40,42,34,36,38,39,84,53,57,32,30,39,36,36,40,38,64,55,58,45,47,56,58,75,32,50,44,68,40,68,80,32,36,36,34,19,25,68,38,75,87,44,80,84,59,56,43,80,20,43,44,68,36,34,67,36,29,29,38,26,31,58,76,34,36,70,30,34,18,52,34,35,37,35,30,41,43,56,34,33,33,24,44,61,63,22,35,73,46,66,56,56,63,52,73,47,45,52,30,63,37,66,96,40,49,10,75,72,80,69,42,68,21,48,28,34,34,30,37,33,81,76,50,84,93,40,29,28,20,60,75,54,62,80,38,66,89,80,36,99,64,72,85,86,57,53,67,44,80,53,57,60,71,84,59,32,82,84,20,46,69,61,30,64,37,84,96,41,51,14,72,82,78,71,39,70,25,51,14,45,33,33,36,36,77,82,40,98,89,41,35,26,23,55,76,53,52,77,46,37,85,73,40,89,90,49,73,72,58,60,46,44,46,66,39,26,63,70,91,72,92,70,96,69,90,62,95,69,68,51,62,24,88,72,65,69,42,70,24,58,94,55,37,34,62,49,49,64,40,24,38,47,47,50,65,39,40,38,32,24,38,54,42,84,99

InterPro domains:
  IPR000433 Zinc finger, ZZ-type [PF00569] (155-195)
  IPR000433 Zinc finger, ZZ-type [PF00569] (219-260)
  IPR000433 Zinc finger, ZZ-type [PS01357] (224-250)
  IPR000433 Zinc finger, ZZ-type [PS50135] (155-209)
  IPR000433 Zinc finger, ZZ-type [PS50135] (219-274)
  IPR000433 Zinc finger, ZZ-type [SM00291] (154-197)
  IPR000433 Zinc finger, ZZ-type [SM00291] (218-262)
  IPR006571 TLDc domain [PF07534] (11-146)
  IPR006571 TLDc domain [PS51886] (1-156)
  IPR043145 Zinc finger, ZZ-type superfamily [G3DSA:3.30.60.90] (147-205)
  IPR043145 Zinc finger, ZZ-type superfamily [G3DSA:3.30.60.90] (215-270)
  IPR052260 Autophagy Receptor and Signaling Regulator [PTHR15090] (211-273)

Mean predicted aligned error: 10.48 Å

Radius of gyration: 20.85 Å; Cα contacts (8 Å, |Δi|>4): 722; chains: 1; bounding box: 54×49×59 Å

Secondary structure (DSSP, 8-state):
-HHHHHHHHHHHHHHHHHHT----EEEEEEEEHHHH-S-HHHHHHHHBT--SEEEEEEETTSS-EEEEEE-S-B-SSSEEEP-SS-EEEEESSTT-SSSEEEEEBS-GGGSEEE-TT-SSEETTTTEEEETTEEE---SSBSS-SS--SS-S-EEEEEE-TTT-SEEES-EEEESSSTT-EEETTTTT-TTTS---TT--EEEE-HHHH-TTSGGG-EEEEEE-TTT-SEEES-EEEESS-TT-EEEHHHHHTGGG-TTS-TT--EEEESS---------SSPEEPTTT-PEEBTTB-HHHHTTEEEEEEEEEEEEEE-

pLDDT: mean 81.37, std 13.75, range [35.94, 97.94]

Nearest PDB structures (foldseek):
  8ar9-assembly1_A  TM=7.269E-01  e=6.340E-05  Homo sapiens
  6mj7-assembly1_A  TM=8.361E-01  e=6.003E-04  Homo sapiens
  7obp-assembly5_E  TM=7.399E-01  e=9.042E-05  Homo sapiens
  4acj-assembly1_A  TM=6.886E-01  e=6.340E-05  Danio rerio
  7obp-assembly1_A  TM=6.635E-01  e=5.004E-05  Homo sapiens

Foldseek 3Di:
DVLVVLVQVLVQVVVCVLVVDPFDKDWAWQDKCVVQNQALQSQCVGQAQFAFKKKWFQFPPAQKIKIKTHRGGADQDFFFDFDFSIWIKMDRHSVDSPRMDIKTFPARRQQFGHHSQWHGGGGLFQWTGGGQKIFHDDAGIDDRRDAQLQWQFFLVPQAAPQPRHGAGRWWKDFPPDDRHIHHPVCVVVCVRDPDDPPTDIDTDHSVVRDCPFLQNAWDPPQAAPPPRDTAGHKWWAFPVDPRHIHHPVCSNVVCVPPVDPPGTRTQIFSHDDDPDPDPPVDFDAISRQRHGDDPSHDRCSSSRMTGTPMMIMIRMDTD